Protein AF-A0A108TDA2-F1 (afdb_monomer)

Nearest PDB structures (foldseek):
  1pvq-assembly1_B-2  TM=6.424E-01  e=2.158E-04  Punavirus P1
  1pvp-assembly1_A-2  TM=6.363E-01  e=1.939E-04  Punavirus P1
  1pvr-assembly1_B-2  TM=6.038E-01  e=2.401E-04  Punavirus P1
  1pvr-assembly1_A  TM=6.375E-01  e=4.096E-04  Punavirus P1
  5crx-assembly1_B-2  TM=6.049E-01  e=9.126E-04  Punavirus P1

Radius of gyration: 25.52 Å; Cα contacts (8 Å, |Δi|>4): 237; chains: 1; bounding box: 52×49×76 Å

pLDDT: mean 84.29, std 15.23, range [27.25, 98.06]

Foldseek 3Di:
DVLQVVCVVVVHDDDPVVSVLVVLQLQPWLLNLLVVVLVVQVVCDPPPHDPVVSVLSVVLSVLQQVLCCVPVVDNTDGLQRCALVVLVSSLVCCCPVVVDDLQRSLSSSVSSLVSNVVCVVSVSYPDRSCPPPDDDDDDDDDDDDDPVRLVCLVPDDDPDVVVVQVSLLVSLCVQFVADSVQQVPAAPVQWDADPVRWIWGWAQRPPPRDTDTGTDDPSNVVSLVVQVPPPCCVVVRGSGPDDPPDPPPDPPPDDD

Secondary structure (DSSP, 8-state):
-HHHHHHHHTTPPP-HHHHHHHHHTTT-BHHHHHHHHHHHHHHTBTTTB-HHHHHHHHHHHHHHHHHHHHHH--S--BGGG--HHHHHHHHHHHHHTS---HHHHHHHHHHHHHHHHHHHHTTS-SS-TTSS-----PPPPPP---HHHHHHHHH----SHHHHHHHHHHHHHHHH---HHHHTT--GGGEEE-TTS-EEEEEE-TTT-PEEEEE--HHHHHHHHHHTT-HHHHHHT-SS------TTSSSSS---

Sequence (256 aa):
MKIQRELEIEGVAVSAGSVLDHFLGKDAPVQRTLCEHNDKCARLSGTDMAPATVQRYETSLKHTQDFVWETYHKKDILLDEVSRQFVEDYEFWLKTSKKCCHNTATKYLKNFKKIIRIALSKGWMKNDPFLEIRFSLDKVEPDFLEDSEIRKLISKEIDIPRLGQVRDIFVFCCFTGLAFSDIHGLGKEHIVEDSNGVRWIRKGRQKTKIMCNIPLMEVPLKILEKYSTNEYCRKHGVLFPVLCNQKNERLSQGAG

Structure (mmCIF, N/CA/C/O backbone):
data_AF-A0A108TDA2-F1
#
_en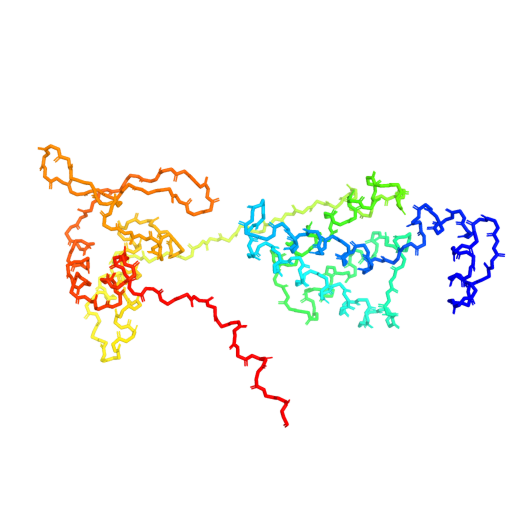try.id   AF-A0A108TDA2-F1
#
loop_
_atom_site.group_PDB
_atom_site.id
_atom_site.type_symbol
_atom_site.label_atom_id
_atom_site.label_alt_id
_atom_site.label_comp_id
_atom_site.label_asym_id
_atom_site.label_entity_id
_atom_site.label_seq_id
_atom_site.pdbx_PDB_ins_code
_atom_site.Cartn_x
_atom_site.Cartn_y
_atom_site.Cartn_z
_atom_site.occupancy
_atom_site.B_iso_or_equiv
_atom_site.auth_seq_id
_atom_site.auth_comp_id
_atom_site.auth_asym_id
_atom_site.auth_atom_id
_atom_site.pdbx_PDB_model_num
ATOM 1 N N . MET A 1 1 ? 0.532 9.184 -42.993 1.00 54.25 1 MET A N 1
ATOM 2 C CA . MET A 1 1 ? 1.035 10.578 -43.006 1.00 54.25 1 MET A CA 1
ATOM 3 C C . MET A 1 1 ? 1.184 11.228 -41.627 1.00 54.25 1 MET A C 1
ATOM 5 O O . MET A 1 1 ? 2.037 12.093 -41.518 1.00 54.25 1 MET A O 1
ATOM 9 N N . LYS A 1 2 ? 0.414 10.867 -40.582 1.00 62.94 2 LYS A N 1
ATOM 10 C CA . LYS A 1 2 ? 0.537 11.514 -39.254 1.00 62.94 2 LYS A CA 1
ATOM 11 C C . LYS A 1 2 ? 1.836 11.140 -38.509 1.00 62.94 2 LYS A C 1
ATOM 13 O O . LYS A 1 2 ? 2.570 12.028 -38.112 1.00 62.94 2 LYS A O 1
ATOM 18 N N . ILE A 1 3 ? 2.168 9.845 -38.486 1.00 61.09 3 ILE A N 1
ATOM 19 C CA . ILE A 1 3 ? 3.381 9.290 -37.849 1.00 61.09 3 ILE A CA 1
ATOM 20 C C . ILE A 1 3 ? 4.676 9.829 -38.476 1.00 61.09 3 ILE A C 1
ATOM 22 O O . ILE A 1 3 ? 5.610 10.184 -37.776 1.00 61.09 3 ILE A O 1
ATOM 26 N N . GLN A 1 4 ? 4.720 9.947 -39.805 1.00 58.25 4 GLN A N 1
ATOM 27 C CA . GLN A 1 4 ? 5.891 10.487 -40.501 1.00 58.25 4 GLN A CA 1
ATOM 28 C C . GLN A 1 4 ? 6.184 11.941 -40.099 1.00 58.25 4 GLN A C 1
ATOM 30 O O . GLN A 1 4 ? 7.333 12.282 -39.858 1.00 58.25 4 GLN A O 1
ATOM 35 N N . ARG A 1 5 ? 5.144 12.778 -39.965 1.00 62.09 5 ARG A N 1
ATOM 36 C CA . ARG A 1 5 ? 5.301 14.168 -39.510 1.00 62.09 5 ARG A CA 1
ATOM 37 C C . ARG A 1 5 ? 5.740 14.260 -38.049 1.00 62.09 5 ARG A C 1
ATOM 39 O O . ARG A 1 5 ? 6.487 15.164 -37.710 1.00 62.09 5 ARG A O 1
ATOM 46 N N . GLU A 1 6 ? 5.283 13.348 -37.193 1.00 63.25 6 GLU A N 1
ATOM 47 C CA . GLU A 1 6 ? 5.718 13.276 -35.789 1.00 63.25 6 GLU A CA 1
ATOM 48 C C . GLU A 1 6 ? 7.211 12.907 -35.693 1.00 63.25 6 GLU A C 1
ATOM 50 O O . GLU A 1 6 ? 7.957 13.585 -34.993 1.00 63.25 6 GLU A O 1
ATOM 55 N N . LEU A 1 7 ? 7.677 11.942 -36.496 1.00 61.06 7 LEU A N 1
ATOM 56 C CA . LEU A 1 7 ? 9.096 11.558 -36.576 1.00 61.06 7 LEU A CA 1
ATOM 57 C C . LEU A 1 7 ? 9.999 12.675 -37.134 1.00 61.06 7 LEU A C 1
ATOM 59 O O . LEU A 1 7 ? 11.124 12.852 -36.668 1.00 61.06 7 LEU A O 1
ATOM 63 N N . GLU A 1 8 ? 9.500 13.459 -38.096 1.00 61.69 8 GLU A N 1
ATOM 64 C CA . GLU A 1 8 ? 10.195 14.640 -38.633 1.00 61.69 8 GLU A CA 1
ATOM 65 C C . GLU A 1 8 ? 10.319 15.764 -37.585 1.00 61.69 8 GLU A C 1
ATOM 67 O O . GLU A 1 8 ? 11.338 16.453 -37.546 1.00 61.69 8 GLU A O 1
ATOM 72 N N . ILE A 1 9 ? 9.320 15.927 -36.706 1.00 64.88 9 ILE A N 1
ATOM 73 C CA . ILE A 1 9 ? 9.337 16.898 -35.594 1.00 64.88 9 ILE A CA 1
ATOM 74 C C . ILE A 1 9 ? 10.303 16.459 -34.482 1.00 64.88 9 ILE A C 1
ATOM 76 O O . ILE A 1 9 ? 10.954 17.302 -33.866 1.00 64.88 9 ILE A O 1
ATOM 80 N N . GLU A 1 10 ? 10.425 15.154 -34.238 1.00 60.81 10 GLU A N 1
ATOM 81 C CA . GLU A 1 10 ? 11.327 14.575 -33.232 1.00 60.81 10 GLU A CA 1
ATOM 82 C C . GLU A 1 10 ? 12.791 14.467 -33.710 1.00 60.81 10 GLU A C 1
ATOM 84 O O . GLU A 1 10 ? 13.668 14.095 -32.931 1.00 60.81 10 GLU A O 1
ATOM 89 N N . GLY A 1 11 ? 13.085 14.836 -34.965 1.00 53.31 11 GLY A N 1
ATOM 90 C CA . GLY A 1 11 ? 14.446 14.868 -35.516 1.00 53.31 11 GLY A CA 1
ATOM 91 C C . GLY A 1 11 ? 15.045 13.487 -35.802 1.00 53.31 11 GLY A C 1
ATOM 92 O O . GLY A 1 11 ? 16.265 13.357 -35.921 1.00 53.31 11 GLY A O 1
ATOM 93 N N . VAL A 1 12 ? 14.208 12.451 -35.911 1.00 60.34 12 VAL A N 1
ATOM 94 C CA . VAL A 1 12 ? 14.634 11.070 -36.168 1.00 60.34 12 VAL A CA 1
ATOM 95 C C . VAL A 1 12 ? 14.661 10.814 -37.677 1.00 60.34 12 VAL A C 1
ATOM 97 O O . VAL A 1 12 ? 13.739 11.185 -38.401 1.00 60.34 12 VAL A O 1
ATOM 100 N N . ALA A 1 13 ? 15.716 10.164 -38.181 1.00 60.62 13 ALA A N 1
ATOM 101 C CA . ALA A 1 13 ? 15.821 9.818 -39.599 1.00 60.62 13 ALA A CA 1
ATOM 102 C C . ALA A 1 13 ? 14.641 8.923 -40.040 1.00 60.62 13 ALA A C 1
ATOM 104 O O . ALA A 1 13 ? 14.435 7.817 -39.529 1.00 60.62 13 ALA A O 1
ATOM 105 N N . VAL A 1 14 ? 13.852 9.407 -41.004 1.00 65.44 14 VAL A N 1
ATOM 106 C CA . VAL A 1 14 ? 12.654 8.711 -41.487 1.00 65.44 14 VAL A CA 1
ATOM 107 C C . VAL A 1 14 ? 13.053 7.616 -42.475 1.00 65.44 14 VAL A C 1
ATOM 109 O O . VAL A 1 14 ? 13.557 7.882 -43.563 1.00 65.44 14 VAL A O 1
ATOM 112 N N . SER A 1 15 ? 12.779 6.369 -42.109 1.00 73.06 15 SER A N 1
ATOM 113 C CA . SER A 1 15 ? 12.892 5.189 -42.960 1.00 73.06 15 SER A CA 1
ATOM 114 C C . SER A 1 15 ? 11.589 4.392 -42.888 1.00 73.06 15 SER A C 1
ATOM 116 O O . SER A 1 15 ? 10.816 4.525 -41.940 1.00 73.06 15 SER A O 1
ATOM 118 N N . ALA A 1 16 ? 11.331 3.527 -43.871 1.00 68.19 16 ALA A N 1
ATOM 119 C CA . ALA A 1 16 ? 10.161 2.644 -43.825 1.00 68.19 16 ALA A CA 1
ATOM 120 C C . ALA A 1 16 ? 10.157 1.750 -42.565 1.00 68.19 16 ALA A C 1
ATOM 122 O O . ALA A 1 16 ? 9.088 1.438 -42.043 1.00 68.19 16 ALA A O 1
ATOM 123 N N . GLY A 1 17 ? 11.349 1.401 -42.060 1.00 62.56 17 GLY A N 1
ATOM 124 C CA . GLY A 1 17 ? 11.538 0.704 -40.789 1.00 62.56 17 GLY A CA 1
ATOM 125 C C . GLY A 1 17 ? 11.107 1.545 -39.590 1.00 62.56 17 GLY A C 1
ATOM 126 O O . GLY A 1 17 ? 10.244 1.101 -38.847 1.00 62.56 17 GLY A O 1
ATOM 127 N N . SER A 1 18 ? 11.594 2.784 -39.453 1.00 59.28 18 SER A N 1
ATOM 128 C CA . SER A 1 18 ? 11.241 3.650 -38.311 1.00 59.28 18 SER A CA 1
ATOM 129 C C . SER A 1 18 ? 9.765 4.059 -38.294 1.00 59.28 18 SER A C 1
ATOM 131 O O . SER A 1 18 ? 9.158 4.164 -37.235 1.00 59.28 18 SER A O 1
ATOM 133 N N . VAL A 1 19 ? 9.121 4.197 -39.457 1.00 65.56 19 VAL A N 1
ATOM 134 C CA . VAL A 1 19 ? 7.663 4.410 -39.517 1.00 65.56 19 VAL A CA 1
ATOM 135 C C . VAL A 1 19 ? 6.895 3.168 -39.049 1.00 65.56 19 VAL A C 1
ATOM 137 O O . VAL A 1 19 ? 5.883 3.297 -38.358 1.00 65.56 19 VAL A O 1
ATOM 140 N N . LEU A 1 20 ? 7.359 1.969 -39.416 1.00 63.59 20 LEU A N 1
ATOM 141 C CA . LEU A 1 20 ? 6.746 0.707 -39.003 1.00 63.59 20 LEU A CA 1
ATOM 142 C C . LEU A 1 20 ? 6.993 0.415 -37.518 1.00 63.59 20 LEU A C 1
ATOM 144 O O . LEU A 1 20 ? 6.080 -0.028 -36.829 1.00 63.59 20 LEU A O 1
ATOM 148 N N . ASP A 1 21 ? 8.191 0.683 -37.015 1.00 62.88 21 ASP A N 1
ATOM 149 C CA . ASP A 1 21 ? 8.574 0.474 -35.620 1.00 62.88 21 ASP A CA 1
ATOM 150 C C . ASP A 1 21 ? 7.851 1.458 -34.691 1.00 62.88 21 ASP A C 1
ATOM 152 O O . ASP A 1 21 ? 7.303 1.029 -33.672 1.00 62.88 21 ASP A O 1
ATOM 156 N N . HIS A 1 22 ? 7.669 2.715 -35.107 1.00 64.69 22 HIS A N 1
ATOM 157 C CA . HIS A 1 22 ? 6.791 3.668 -34.426 1.00 64.69 22 HIS A CA 1
ATOM 158 C C . HIS A 1 22 ? 5.312 3.243 -34.475 1.00 64.69 22 HIS A C 1
ATOM 160 O O . HIS A 1 22 ? 4.609 3.312 -33.466 1.00 64.69 22 HIS A O 1
ATOM 166 N N . PHE A 1 23 ? 4.824 2.748 -35.620 1.00 63.75 23 PHE A N 1
ATOM 167 C CA . PHE A 1 23 ? 3.454 2.228 -35.745 1.00 63.75 23 PHE A CA 1
ATOM 168 C C . PHE A 1 23 ? 3.206 1.000 -34.853 1.00 63.75 23 PHE A C 1
ATOM 170 O O . PHE A 1 23 ? 2.123 0.848 -34.289 1.00 63.75 23 PHE A O 1
ATOM 177 N N . LEU A 1 24 ? 4.212 0.137 -34.705 1.00 60.25 24 LEU A N 1
ATOM 178 C CA . LEU A 1 24 ? 4.172 -1.052 -33.854 1.00 60.25 24 LEU A CA 1
ATOM 179 C C . LEU A 1 24 ? 4.507 -0.753 -32.383 1.00 60.25 24 LEU A C 1
ATOM 181 O O . LEU A 1 24 ? 4.389 -1.653 -31.557 1.00 60.25 24 LEU A O 1
ATOM 185 N N . GLY A 1 25 ? 4.898 0.480 -32.043 1.00 61.16 25 GLY A N 1
ATOM 186 C CA . GLY A 1 25 ? 5.256 0.892 -30.684 1.00 61.16 25 GLY A CA 1
ATOM 187 C C . GLY A 1 25 ? 6.618 0.389 -30.193 1.00 61.16 25 GLY A C 1
ATOM 188 O O . GLY A 1 25 ? 6.863 0.428 -28.992 1.00 61.16 25 GLY A O 1
ATOM 189 N N . LYS A 1 26 ? 7.500 -0.078 -31.085 1.00 57.56 26 LYS A N 1
ATOM 190 C CA . LYS A 1 26 ? 8.862 -0.526 -30.732 1.00 57.56 26 LYS A CA 1
ATOM 191 C C . LYS A 1 26 ? 9.773 0.637 -30.333 1.00 57.56 26 LYS A C 1
ATOM 193 O O . LYS A 1 26 ? 10.597 0.498 -29.439 1.00 57.56 26 LYS A O 1
ATOM 198 N N . ASP A 1 27 ? 9.513 1.815 -30.895 1.00 65.88 27 ASP A N 1
ATOM 199 C CA . ASP A 1 27 ? 10.165 3.069 -30.499 1.00 65.88 27 ASP A CA 1
ATOM 200 C C . ASP A 1 27 ? 9.447 3.751 -29.320 1.00 65.88 27 ASP A C 1
ATOM 202 O O . ASP A 1 27 ? 9.718 4.911 -29.008 1.00 65.88 27 ASP A O 1
ATOM 206 N N . ALA A 1 28 ? 8.479 3.083 -28.673 1.00 67.94 28 ALA A N 1
ATOM 207 C CA . ALA A 1 28 ? 7.754 3.689 -27.567 1.00 67.94 28 ALA A CA 1
ATOM 208 C C . ALA A 1 28 ? 8.680 3.828 -26.348 1.00 67.94 28 ALA A C 1
ATOM 210 O O . ALA A 1 28 ? 9.252 2.837 -25.878 1.00 67.94 28 ALA A O 1
ATOM 211 N N . PRO A 1 29 ? 8.791 5.037 -25.779 1.00 74.50 29 PRO A N 1
ATOM 212 C CA . PRO A 1 29 ? 9.552 5.229 -24.561 1.00 74.50 29 PRO A CA 1
ATOM 213 C C . PRO A 1 29 ? 8.918 4.505 -23.361 1.00 74.50 29 PRO A C 1
ATOM 215 O O . PRO A 1 29 ? 7.691 4.339 -23.265 1.00 74.50 29 PRO A O 1
ATOM 218 N N . VAL A 1 30 ? 9.755 4.079 -22.416 1.00 78.19 30 VAL A N 1
ATOM 219 C CA . VAL A 1 30 ? 9.344 3.390 -21.189 1.00 78.19 30 VAL A CA 1
ATOM 220 C C . VAL A 1 30 ? 8.361 4.253 -20.408 1.00 78.19 30 VAL A C 1
ATOM 222 O O . VAL A 1 30 ? 7.293 3.761 -20.029 1.00 78.19 30 VAL A O 1
ATOM 225 N N . GLN A 1 31 ? 8.650 5.542 -20.207 1.00 77.94 31 GLN A N 1
ATOM 226 C CA . GLN A 1 31 ? 7.749 6.394 -19.431 1.00 77.94 31 GLN A CA 1
ATOM 227 C C . GLN A 1 31 ? 6.419 6.600 -20.138 1.00 77.94 31 GLN A C 1
ATOM 229 O O . GLN A 1 31 ? 5.401 6.584 -19.458 1.00 77.94 31 GLN A O 1
ATOM 234 N N . ARG A 1 32 ? 6.377 6.693 -21.474 1.00 77.69 32 ARG A N 1
ATOM 235 C CA . ARG A 1 32 ? 5.102 6.733 -22.215 1.00 77.69 32 ARG A CA 1
ATOM 236 C C . ARG A 1 32 ? 4.243 5.507 -21.902 1.00 77.69 32 ARG A C 1
ATOM 238 O O . ARG A 1 32 ? 3.059 5.646 -21.601 1.00 77.69 32 ARG A O 1
ATOM 245 N N . THR A 1 33 ? 4.843 4.319 -21.899 1.00 79.12 33 THR A N 1
ATOM 246 C CA . THR A 1 33 ? 4.140 3.071 -21.567 1.00 79.12 33 THR A CA 1
ATOM 247 C C . THR A 1 33 ? 3.640 3.056 -20.119 1.00 79.12 33 THR A C 1
ATOM 249 O O . THR A 1 33 ? 2.515 2.617 -19.857 1.00 79.12 33 THR A O 1
ATOM 252 N N . LEU A 1 34 ? 4.444 3.558 -19.174 1.00 78.81 34 LEU A N 1
ATOM 253 C CA . LEU A 1 34 ? 4.021 3.721 -17.782 1.00 78.81 34 LEU A CA 1
ATOM 254 C C . LEU A 1 34 ? 2.898 4.758 -17.637 1.00 78.81 34 LEU A C 1
ATOM 256 O O . LEU A 1 34 ? 1.932 4.485 -16.930 1.00 78.81 34 LEU A O 1
ATOM 260 N N . CYS A 1 35 ? 2.983 5.907 -18.308 1.00 79.69 35 CYS A N 1
ATOM 261 C CA . CYS A 1 35 ? 1.950 6.944 -18.301 1.00 79.69 35 CYS A CA 1
ATOM 262 C C . CYS A 1 35 ? 0.624 6.396 -18.834 1.00 79.69 35 CYS A C 1
ATOM 264 O O . CYS A 1 35 ? -0.388 6.476 -18.146 1.00 79.69 35 CYS A O 1
ATOM 266 N N . GLU A 1 36 ? 0.633 5.727 -19.991 1.00 83.94 36 GLU A N 1
ATOM 267 C CA . GLU A 1 36 ? -0.572 5.108 -20.553 1.00 83.94 36 GLU A CA 1
ATOM 268 C C . GLU A 1 36 ? -1.192 4.060 -19.614 1.00 83.94 36 GLU A C 1
ATOM 270 O O . GLU A 1 36 ? -2.418 3.924 -19.539 1.00 83.94 36 GLU A O 1
ATOM 275 N N . HIS A 1 37 ? -0.362 3.287 -18.904 1.00 85.56 37 HIS A N 1
ATOM 276 C CA . HIS A 1 37 ? -0.846 2.353 -17.891 1.00 85.56 37 HIS A CA 1
ATOM 277 C C . HIS A 1 37 ? -1.478 3.090 -16.706 1.00 85.56 37 HIS A C 1
ATOM 279 O O . HIS A 1 37 ? -2.594 2.755 -16.300 1.00 85.56 37 HIS A O 1
ATOM 285 N N . ASN A 1 38 ? -0.786 4.099 -16.179 1.00 84.31 38 ASN A N 1
ATOM 286 C CA . ASN A 1 38 ? -1.218 4.880 -15.028 1.00 84.31 38 ASN A CA 1
ATOM 287 C C . ASN A 1 38 ? -2.516 5.642 -15.312 1.00 84.31 38 ASN A C 1
ATOM 289 O O . ASN A 1 38 ? -3.404 5.629 -14.465 1.00 84.31 38 ASN A O 1
ATOM 293 N N . ASP A 1 39 ? -2.687 6.198 -16.512 1.00 87.06 39 ASP A N 1
ATOM 294 C CA . ASP A 1 39 ? -3.916 6.879 -16.932 1.00 87.06 39 ASP A CA 1
ATOM 295 C C . ASP A 1 39 ? -5.115 5.929 -16.939 1.00 87.06 39 ASP A C 1
ATOM 297 O O . ASP A 1 39 ? -6.201 6.266 -16.459 1.00 87.06 39 ASP A O 1
ATOM 301 N N . LYS A 1 40 ? -4.933 4.704 -17.447 1.00 86.69 40 LYS A N 1
ATOM 302 C CA . LYS A 1 40 ? -5.979 3.671 -17.394 1.00 86.69 40 LYS A CA 1
ATOM 303 C C . LYS A 1 40 ? -6.298 3.291 -15.954 1.00 86.69 40 LYS A C 1
ATOM 305 O O . LYS A 1 40 ? -7.466 3.207 -15.588 1.00 86.69 40 LYS A O 1
ATOM 310 N N . CYS A 1 41 ? -5.272 3.097 -15.134 1.00 85.44 41 CYS A N 1
ATOM 311 C CA . CYS A 1 41 ? -5.417 2.825 -13.711 1.00 85.44 41 CYS A CA 1
ATOM 312 C C . CYS A 1 41 ? -6.174 3.938 -12.973 1.00 85.44 41 CYS A C 1
ATOM 314 O O . CYS A 1 41 ? -7.053 3.633 -12.171 1.00 85.44 41 CYS A O 1
ATOM 316 N N . ALA A 1 42 ? -5.881 5.204 -13.270 1.00 86.81 42 ALA A N 1
ATOM 317 C CA . ALA A 1 42 ? -6.558 6.359 -12.694 1.00 86.81 42 ALA A CA 1
ATOM 318 C C . ALA A 1 42 ? -8.036 6.420 -13.106 1.00 86.81 42 ALA A C 1
ATOM 320 O O . ALA A 1 42 ? -8.893 6.667 -12.261 1.00 86.81 42 ALA A O 1
ATOM 321 N N . ARG A 1 43 ? -8.365 6.106 -14.367 1.00 88.19 43 ARG A N 1
ATOM 322 C CA . ARG A 1 43 ? -9.764 6.014 -14.837 1.00 88.19 43 ARG A CA 1
ATOM 323 C C . ARG A 1 43 ? -10.554 4.883 -14.173 1.00 88.19 43 ARG A C 1
ATOM 325 O O . ARG A 1 43 ? -11.765 4.993 -14.037 1.00 88.19 43 ARG A O 1
ATOM 332 N N . LEU A 1 44 ? -9.874 3.816 -13.757 1.00 85.25 44 LEU A N 1
ATOM 333 C CA . LEU A 1 44 ? -10.457 2.696 -13.009 1.00 85.25 44 LEU A CA 1
ATOM 334 C C . LEU A 1 44 ? -10.431 2.916 -11.483 1.00 85.25 44 LEU A C 1
ATOM 336 O O . LEU A 1 44 ? -10.800 2.023 -10.716 1.00 85.25 44 LEU A O 1
ATOM 340 N N . SER A 1 45 ? -9.975 4.085 -11.020 1.00 89.31 45 SER A N 1
ATOM 341 C CA . SER A 1 45 ? -9.907 4.412 -9.598 1.00 89.31 45 SER A CA 1
ATOM 342 C C . SER A 1 45 ? -11.303 4.473 -8.981 1.00 89.31 45 SER A C 1
ATOM 344 O O . SER A 1 45 ? -12.196 5.147 -9.487 1.00 89.31 45 SER A O 1
ATOM 346 N N . GLY A 1 46 ? -11.492 3.771 -7.865 1.00 78.69 46 GLY A N 1
ATOM 347 C CA . GLY A 1 46 ? -12.764 3.723 -7.140 1.00 78.69 46 GLY A CA 1
ATOM 348 C C . GLY A 1 46 ? -13.784 2.727 -7.699 1.00 78.69 46 GLY A C 1
ATOM 349 O O . GLY A 1 46 ? -14.783 2.474 -7.031 1.00 78.69 46 GLY A O 1
ATOM 350 N N . THR A 1 47 ? -13.520 2.124 -8.862 1.00 84.44 47 THR A N 1
ATOM 351 C CA . THR A 1 47 ? -14.315 1.030 -9.437 1.00 84.44 47 THR A CA 1
ATOM 352 C C . THR A 1 47 ? -13.535 -0.281 -9.329 1.00 84.44 47 THR A C 1
ATOM 354 O O . THR A 1 47 ? -13.454 -0.865 -8.246 1.00 84.44 47 THR A O 1
ATOM 357 N N . ASP A 1 48 ? -12.886 -0.705 -10.410 1.00 84.12 48 ASP A N 1
ATOM 358 C CA . ASP A 1 48 ? -12.123 -1.953 -10.480 1.00 84.12 48 ASP A CA 1
ATOM 359 C C . ASP A 1 48 ? -10.762 -1.852 -9.784 1.00 84.12 48 ASP A C 1
ATOM 361 O O . ASP A 1 48 ? -10.100 -2.864 -9.533 1.00 84.12 48 ASP A O 1
ATOM 365 N N . MET A 1 49 ? -10.323 -0.634 -9.451 1.00 85.12 49 MET A N 1
ATOM 366 C CA . MET A 1 49 ? -9.040 -0.410 -8.811 1.00 85.12 49 MET A CA 1
ATOM 367 C C . MET A 1 49 ? -9.136 0.499 -7.588 1.00 85.12 49 MET A C 1
ATOM 369 O O . MET A 1 49 ? -9.651 1.612 -7.622 1.00 85.12 49 MET A O 1
ATOM 373 N N . ALA A 1 50 ? -8.572 0.034 -6.471 1.00 86.25 50 ALA A N 1
ATOM 374 C CA . ALA A 1 50 ? -8.502 0.843 -5.260 1.00 86.25 50 ALA A CA 1
ATOM 375 C C . ALA A 1 50 ? -7.568 2.059 -5.464 1.00 86.25 50 ALA A C 1
ATOM 377 O O . ALA A 1 50 ? -6.466 1.867 -5.991 1.00 86.25 50 ALA A O 1
ATOM 378 N N . PRO A 1 51 ? -7.910 3.260 -4.955 1.00 86.62 51 PRO A N 1
ATOM 379 C CA . PRO A 1 51 ? -7.078 4.465 -5.091 1.00 86.62 51 PRO A CA 1
ATOM 380 C C . PRO A 1 51 ? -5.638 4.286 -4.591 1.00 86.62 51 PRO A C 1
ATOM 382 O O . PRO A 1 51 ? -4.683 4.722 -5.226 1.00 86.62 51 PRO A O 1
ATOM 385 N N . ALA A 1 52 ? -5.451 3.538 -3.498 1.00 86.12 52 ALA A N 1
ATOM 386 C CA . ALA A 1 52 ? -4.121 3.210 -2.977 1.00 86.12 52 ALA A CA 1
ATOM 387 C C . ALA A 1 52 ? -3.268 2.388 -3.962 1.00 86.12 52 ALA A C 1
ATOM 389 O O . ALA A 1 52 ? -2.042 2.412 -3.896 1.00 86.12 52 ALA A O 1
ATOM 390 N N . THR A 1 53 ? -3.897 1.634 -4.865 1.00 86.81 53 THR A N 1
ATOM 391 C CA . THR A 1 53 ? -3.193 0.915 -5.933 1.00 86.81 53 THR A CA 1
ATOM 392 C C . THR A 1 53 ? -2.783 1.873 -7.052 1.00 86.81 53 THR A C 1
ATOM 394 O O . THR A 1 53 ? -1.685 1.720 -7.575 1.00 86.81 53 THR A O 1
ATOM 397 N N . VAL A 1 54 ? -3.604 2.880 -7.383 1.00 88.88 54 VAL A N 1
ATOM 398 C CA . VAL A 1 54 ? -3.271 3.918 -8.383 1.00 88.88 54 VAL A CA 1
ATOM 399 C C . VAL A 1 54 ? -2.018 4.667 -7.940 1.00 88.88 54 VAL A C 1
ATOM 401 O O . VAL A 1 54 ? -1.022 4.688 -8.658 1.00 88.88 54 VAL A O 1
ATOM 404 N N . GLN A 1 55 ? -2.013 5.131 -6.688 1.00 89.88 55 GLN A N 1
ATOM 405 C CA . GLN A 1 55 ? -0.886 5.851 -6.093 1.00 89.88 55 GLN A CA 1
ATOM 406 C C . GLN A 1 55 ? 0.426 5.047 -6.132 1.00 89.88 55 GLN A C 1
ATOM 408 O O . GLN A 1 55 ? 1.515 5.603 -6.292 1.00 89.88 55 GLN A O 1
ATOM 413 N N . ARG A 1 56 ? 0.351 3.714 -6.004 1.00 89.56 56 ARG A N 1
ATOM 414 C CA . ARG A 1 56 ? 1.534 2.844 -6.120 1.00 89.56 56 ARG A CA 1
ATOM 415 C C . ARG A 1 56 ? 2.125 2.864 -7.525 1.00 89.56 56 ARG A C 1
ATOM 417 O O . ARG A 1 56 ? 3.347 2.840 -7.646 1.00 89.56 56 ARG A O 1
ATOM 424 N N . TYR A 1 57 ? 1.292 2.895 -8.561 1.00 89.81 57 TYR A N 1
ATOM 425 C CA . TYR A 1 57 ? 1.762 2.976 -9.942 1.00 89.81 57 TYR A CA 1
ATOM 426 C C . TYR A 1 57 ? 2.254 4.379 -10.308 1.00 89.81 57 TYR A C 1
ATOM 428 O O . TYR A 1 57 ? 3.274 4.494 -10.984 1.00 89.81 57 TYR A O 1
ATOM 436 N N . GLU A 1 58 ? 1.633 5.435 -9.781 1.00 90.69 58 GLU A N 1
ATOM 437 C CA . GLU A 1 58 ? 2.155 6.809 -9.882 1.00 90.69 58 GLU A CA 1
ATOM 438 C C . GLU A 1 58 ? 3.551 6.920 -9.261 1.00 90.69 58 GLU A C 1
ATOM 440 O O . GLU A 1 58 ? 4.484 7.423 -9.884 1.00 90.69 58 GLU A O 1
ATOM 445 N N . THR A 1 59 ? 3.726 6.360 -8.061 1.00 92.50 59 THR A N 1
ATOM 446 C CA . THR A 1 59 ? 5.034 6.307 -7.390 1.00 92.50 59 THR A CA 1
ATOM 447 C C . THR A 1 59 ? 6.044 5.498 -8.207 1.00 92.50 59 THR A C 1
ATOM 449 O O . THR A 1 59 ? 7.202 5.889 -8.315 1.00 92.50 59 THR A O 1
ATOM 452 N N . SER A 1 60 ? 5.614 4.381 -8.806 1.00 90.38 60 SER A N 1
ATOM 453 C CA . SER A 1 60 ? 6.472 3.560 -9.668 1.00 90.38 60 SER A CA 1
ATOM 454 C C . SER A 1 60 ? 6.939 4.322 -10.910 1.00 90.38 60 SER A C 1
ATOM 456 O O . SER A 1 60 ? 8.110 4.212 -11.269 1.00 90.38 60 SER A O 1
ATOM 458 N N . LEU A 1 61 ? 6.054 5.099 -11.545 1.00 90.50 61 LEU A N 1
ATOM 459 C CA . LEU A 1 61 ? 6.404 5.966 -12.671 1.00 90.50 61 LEU A CA 1
ATOM 460 C C . LEU A 1 61 ? 7.438 7.002 -12.248 1.00 90.50 61 LEU A C 1
ATOM 462 O O . LEU A 1 61 ? 8.502 7.059 -12.854 1.00 90.50 61 LEU A O 1
ATOM 466 N N . LYS A 1 62 ? 7.177 7.728 -11.158 1.00 93.31 62 LYS A N 1
ATOM 467 C CA . LYS A 1 62 ? 8.113 8.726 -10.637 1.00 93.31 62 LYS A CA 1
ATOM 468 C C . LYS A 1 62 ? 9.493 8.131 -10.355 1.00 93.31 62 LYS A C 1
ATOM 470 O O . LYS A 1 62 ? 10.496 8.671 -10.798 1.00 93.31 62 LYS A O 1
ATOM 475 N N . HIS A 1 63 ? 9.561 6.986 -9.676 1.00 94.69 63 HIS A N 1
ATOM 476 C CA . HIS A 1 63 ? 10.849 6.342 -9.399 1.00 94.69 63 HIS A CA 1
ATOM 477 C C . HIS A 1 63 ? 11.558 5.868 -10.664 1.00 94.69 63 HIS A C 1
ATOM 479 O O . HIS A 1 63 ? 12.780 5.863 -10.690 1.00 94.69 63 HIS A O 1
ATOM 485 N N . THR A 1 64 ? 10.818 5.450 -11.692 1.00 92.69 64 THR A N 1
ATOM 486 C CA . THR A 1 64 ? 11.414 5.078 -12.984 1.00 92.69 64 THR A CA 1
ATOM 487 C C . THR A 1 64 ? 11.986 6.317 -13.679 1.00 92.69 64 THR A C 1
ATOM 489 O O . THR A 1 64 ? 13.101 6.267 -14.180 1.00 92.69 64 THR A O 1
ATOM 492 N N . GLN A 1 65 ? 11.266 7.443 -13.656 1.00 92.44 65 GLN A N 1
ATOM 493 C CA . GLN A 1 65 ? 11.727 8.724 -14.206 1.00 92.44 65 GLN A CA 1
ATOM 494 C C . GLN A 1 65 ? 12.996 9.220 -13.510 1.00 92.44 65 GLN A C 1
ATOM 496 O O . GLN A 1 65 ? 13.991 9.501 -14.174 1.00 92.44 65 GLN A O 1
ATOM 501 N N . ASP A 1 66 ? 12.968 9.260 -12.176 1.00 95.94 66 ASP A N 1
ATOM 502 C CA . ASP A 1 66 ? 14.105 9.670 -11.353 1.00 95.94 66 ASP A CA 1
ATOM 503 C C . ASP A 1 66 ? 15.326 8.772 -11.632 1.00 95.94 66 ASP A C 1
ATOM 505 O O . ASP A 1 66 ? 16.422 9.275 -11.856 1.00 95.94 66 ASP A O 1
ATOM 509 N N . PHE A 1 67 ? 15.137 7.447 -11.698 1.00 96.25 67 PHE A N 1
ATOM 510 C CA . PHE A 1 67 ? 16.208 6.498 -12.013 1.00 96.25 67 PHE A CA 1
ATOM 511 C C . PHE A 1 67 ? 16.839 6.755 -13.384 1.00 96.25 67 PHE A C 1
ATOM 513 O O . PHE A 1 67 ? 18.066 6.819 -13.495 1.00 96.25 67 PHE A O 1
ATOM 520 N N . VAL A 1 68 ? 16.007 6.910 -14.418 1.00 94.00 68 VAL A N 1
ATOM 521 C CA . VAL A 1 68 ? 16.470 7.124 -15.795 1.00 94.00 68 VAL A CA 1
ATOM 522 C C . VAL A 1 68 ? 17.263 8.428 -15.903 1.00 94.00 68 VAL A C 1
ATOM 524 O O . VAL A 1 68 ? 18.324 8.457 -16.532 1.00 94.00 68 VAL A O 1
ATOM 527 N N . TRP A 1 69 ? 16.795 9.481 -15.236 1.00 94.38 69 TRP A N 1
ATOM 528 C CA . TRP A 1 69 ? 17.478 10.769 -15.194 1.00 94.38 69 TRP A CA 1
ATOM 529 C C . TRP A 1 69 ? 18.796 10.720 -14.408 1.00 94.38 69 TRP A C 1
ATOM 531 O O . TRP A 1 69 ? 19.824 11.202 -14.886 1.00 94.38 69 TRP A O 1
ATOM 541 N N . GLU A 1 70 ? 18.790 10.137 -13.210 1.00 95.38 70 GLU A N 1
ATOM 542 C CA . GLU A 1 70 ? 19.958 10.115 -12.323 1.00 95.38 70 GLU A CA 1
ATOM 543 C C . GLU A 1 70 ? 21.061 9.168 -12.814 1.00 95.38 70 GLU A C 1
ATOM 545 O O . GLU A 1 70 ? 22.236 9.462 -12.609 1.00 95.38 70 GLU A O 1
ATOM 550 N N . THR A 1 71 ? 20.700 8.059 -13.469 1.00 93.31 71 THR A N 1
ATOM 551 C CA . THR A 1 71 ? 21.655 7.004 -13.862 1.00 93.31 71 THR A CA 1
ATOM 552 C C . THR A 1 71 ? 22.117 7.138 -15.307 1.00 93.31 71 THR A C 1
ATOM 554 O O . THR A 1 71 ? 23.297 6.962 -15.595 1.00 93.31 71 THR A O 1
ATOM 557 N N . TYR A 1 72 ? 21.201 7.454 -16.226 1.00 90.75 72 TYR A N 1
ATOM 558 C CA . TYR A 1 72 ? 21.501 7.501 -17.660 1.00 90.75 72 TYR A CA 1
ATOM 559 C C . TYR A 1 72 ? 21.489 8.922 -18.231 1.00 90.75 72 TYR A C 1
ATOM 561 O O . TYR A 1 72 ? 21.809 9.096 -19.405 1.00 90.75 72 TYR A O 1
ATOM 569 N N . HIS A 1 73 ? 21.110 9.934 -17.437 1.00 91.44 73 HIS A N 1
ATOM 570 C CA . HIS A 1 73 ? 21.000 11.338 -17.866 1.00 91.44 73 HIS A CA 1
ATOM 571 C C . HIS A 1 73 ? 20.122 11.536 -19.105 1.00 91.44 73 HIS A C 1
ATOM 573 O O . HIS A 1 73 ? 20.301 12.469 -19.890 1.00 91.44 73 HIS A O 1
ATOM 579 N N . LYS A 1 74 ? 19.141 10.647 -19.273 1.00 87.31 74 LYS A N 1
ATOM 580 C CA . LYS A 1 74 ? 18.151 10.708 -20.342 1.00 87.31 74 LYS A CA 1
ATOM 581 C C . LYS A 1 74 ? 16.813 11.162 -19.775 1.00 87.31 74 LYS A C 1
ATOM 583 O O . LYS A 1 74 ? 16.497 10.932 -18.610 1.00 87.31 74 LYS A O 1
ATOM 588 N N . LYS A 1 75 ? 16.002 11.796 -20.624 1.00 82.38 75 LYS A N 1
ATOM 589 C CA . LYS A 1 75 ? 14.607 12.097 -20.283 1.00 82.38 75 LYS A CA 1
ATOM 590 C C . LYS A 1 75 ? 13.736 10.854 -20.289 1.00 82.38 75 LYS A C 1
ATOM 592 O O . LYS A 1 75 ? 12.780 10.835 -19.538 1.00 82.38 75 LYS A O 1
ATOM 597 N N . ASP A 1 76 ? 14.058 9.861 -21.115 1.00 83.31 76 ASP A N 1
ATOM 598 C CA . ASP A 1 76 ? 13.392 8.562 -21.186 1.00 83.31 76 ASP A CA 1
ATOM 599 C C . ASP A 1 76 ? 14.329 7.535 -21.845 1.00 83.31 76 ASP A C 1
ATOM 601 O O . ASP A 1 76 ? 15.380 7.899 -22.377 1.00 83.31 76 ASP A O 1
ATOM 605 N N . ILE A 1 77 ? 13.957 6.261 -21.799 1.00 83.62 77 ILE A N 1
ATOM 606 C CA . ILE A 1 77 ? 14.668 5.136 -22.408 1.00 83.62 77 ILE A CA 1
ATOM 607 C C . ILE A 1 77 ? 13.685 4.353 -23.277 1.00 83.62 77 ILE A C 1
ATOM 609 O O . ILE A 1 77 ? 12.506 4.244 -22.936 1.00 83.62 77 ILE A O 1
ATOM 613 N N . LEU A 1 78 ? 14.144 3.840 -24.418 1.00 84.81 78 LEU A N 1
ATOM 614 C CA . LEU A 1 78 ? 13.297 3.035 -25.300 1.00 84.81 78 LEU A CA 1
ATOM 615 C C . LEU A 1 78 ? 13.022 1.670 -24.670 1.00 84.81 78 LEU A C 1
ATOM 617 O O . LEU A 1 78 ? 13.870 1.122 -23.968 1.00 84.81 78 LEU A O 1
ATOM 621 N N . LEU A 1 79 ? 11.852 1.086 -24.942 1.00 85.00 79 LEU A N 1
ATOM 622 C CA . LEU A 1 79 ? 11.536 -0.255 -24.444 1.00 85.00 79 LEU A CA 1
ATOM 623 C C . LEU A 1 79 ? 12.615 -1.274 -24.841 1.00 85.00 79 LEU A C 1
ATOM 625 O O . LEU A 1 79 ? 13.073 -2.015 -23.981 1.00 85.00 79 LEU A O 1
ATOM 629 N N . ASP A 1 80 ? 13.098 -1.253 -26.082 1.00 82.69 80 ASP A N 1
ATOM 630 C CA . ASP A 1 80 ? 14.141 -2.179 -26.548 1.00 82.69 80 ASP A CA 1
ATOM 631 C C . ASP A 1 80 ? 15.515 -1.988 -25.865 1.00 82.69 80 ASP A C 1
ATOM 633 O O . ASP A 1 80 ? 16.338 -2.903 -25.872 1.00 82.69 80 ASP A O 1
ATOM 637 N N . GLU A 1 81 ? 15.760 -0.843 -25.219 1.00 86.12 81 GLU A N 1
ATOM 638 C CA . GLU A 1 81 ? 16.968 -0.597 -24.415 1.00 86.12 81 GLU A CA 1
ATOM 639 C C . GLU A 1 81 ? 16.853 -1.167 -22.982 1.00 86.12 81 GLU A C 1
ATOM 641 O O . GLU A 1 81 ? 17.855 -1.251 -22.262 1.00 86.12 81 GLU A O 1
ATOM 646 N N . VAL A 1 82 ? 15.658 -1.590 -22.544 1.00 91.69 82 VAL A N 1
ATOM 647 C CA . VAL A 1 82 ? 15.442 -2.181 -21.213 1.00 91.69 82 VAL A CA 1
ATOM 648 C C . VAL A 1 82 ? 15.978 -3.612 -21.187 1.00 91.69 82 VAL A C 1
ATOM 650 O O . VAL A 1 82 ? 15.275 -4.588 -21.449 1.00 91.69 82 VAL A O 1
ATOM 653 N N . SER A 1 83 ? 17.252 -3.729 -20.834 1.00 93.19 83 SER A N 1
ATOM 654 C CA . SER A 1 83 ? 17.961 -4.998 -20.684 1.00 93.19 83 SER A CA 1
ATOM 655 C C . SER A 1 83 ? 17.874 -5.560 -19.260 1.00 93.19 83 SER A C 1
ATOM 657 O O . SER A 1 83 ? 17.365 -4.926 -18.334 1.00 93.19 83 SER A O 1
ATOM 659 N N . ARG A 1 84 ? 18.430 -6.759 -19.052 1.00 94.25 84 ARG A N 1
ATOM 660 C CA . ARG A 1 84 ? 18.646 -7.297 -17.701 1.00 94.25 84 ARG A CA 1
ATOM 661 C C . ARG A 1 84 ? 19.513 -6.365 -16.847 1.00 94.25 84 ARG A C 1
ATOM 663 O O . ARG A 1 84 ? 19.171 -6.133 -15.693 1.00 94.25 84 ARG A O 1
ATOM 670 N N . GLN A 1 85 ? 20.568 -5.789 -17.430 1.00 94.19 85 GLN A N 1
ATOM 671 C CA . GLN A 1 85 ? 21.444 -4.844 -16.734 1.00 94.19 85 GLN A CA 1
ATOM 672 C C . GLN A 1 85 ? 20.664 -3.618 -16.253 1.00 94.19 85 GLN A C 1
ATOM 674 O O . GLN A 1 85 ? 20.821 -3.213 -15.112 1.00 94.19 85 GLN A O 1
ATOM 679 N N . PHE A 1 86 ? 19.743 -3.092 -17.069 1.00 95.25 86 PHE A N 1
ATOM 680 C CA . PHE A 1 86 ? 18.876 -1.983 -16.657 1.00 95.25 86 PHE A CA 1
ATOM 681 C C . PHE A 1 86 ? 18.072 -2.319 -15.394 1.00 95.25 86 PHE A C 1
ATOM 683 O O . PHE A 1 86 ? 17.907 -1.482 -14.510 1.00 95.25 86 PHE A O 1
ATOM 690 N N . VAL A 1 87 ? 17.557 -3.548 -15.291 1.00 96.31 87 VAL A N 1
ATOM 691 C CA . VAL A 1 87 ? 16.792 -3.985 -14.114 1.00 96.31 87 VAL A CA 1
ATOM 692 C C . VAL A 1 87 ? 17.688 -4.109 -12.880 1.00 96.31 87 VAL A C 1
ATOM 694 O O . VAL A 1 87 ? 17.269 -3.716 -11.790 1.00 96.31 87 VAL A O 1
ATOM 697 N N . GLU A 1 88 ? 18.904 -4.630 -13.044 1.00 95.44 88 GLU A N 1
ATOM 698 C CA . GLU A 1 88 ? 19.898 -4.749 -11.969 1.00 95.44 88 GLU A CA 1
ATOM 699 C C . GLU A 1 88 ? 20.366 -3.364 -11.485 1.00 95.44 88 GLU A C 1
ATOM 701 O O . GLU A 1 88 ? 20.383 -3.103 -10.279 1.00 95.44 88 GLU A O 1
ATOM 706 N N . ASP A 1 89 ? 20.623 -2.437 -12.411 1.00 96.56 89 ASP A N 1
ATOM 707 C CA . ASP A 1 89 ? 20.940 -1.035 -12.123 1.00 96.56 89 ASP A CA 1
ATOM 708 C C . ASP A 1 89 ? 19.774 -0.345 -11.405 1.00 96.56 89 ASP A C 1
ATOM 710 O O . ASP A 1 89 ? 19.977 0.401 -10.443 1.00 96.56 89 ASP A O 1
ATOM 714 N N . TYR A 1 90 ? 18.534 -0.629 -11.821 1.00 97.06 90 TYR A N 1
ATOM 715 C CA . TYR A 1 90 ? 17.352 -0.059 -11.186 1.00 97.06 90 TYR A CA 1
ATOM 716 C C . TYR A 1 90 ? 17.182 -0.565 -9.752 1.00 97.06 90 TYR A C 1
ATOM 718 O O . TYR A 1 90 ? 16.902 0.216 -8.839 1.00 97.06 90 TYR A O 1
ATOM 726 N N . GLU A 1 91 ? 17.390 -1.864 -9.519 1.00 97.00 91 GLU A N 1
ATOM 727 C CA . GLU A 1 91 ? 17.405 -2.433 -8.172 1.00 97.00 91 GLU A CA 1
ATOM 728 C C . GLU A 1 91 ? 18.488 -1.788 -7.304 1.00 97.00 91 GLU A C 1
ATOM 730 O O . GLU A 1 91 ? 18.218 -1.407 -6.157 1.00 97.00 91 GLU A O 1
ATOM 735 N N . PHE A 1 92 ? 19.697 -1.646 -7.850 1.00 96.69 92 PHE A N 1
ATOM 736 C CA . PHE A 1 92 ? 20.812 -1.013 -7.165 1.00 96.69 92 PHE A CA 1
ATOM 737 C C . PHE A 1 92 ? 20.469 0.427 -6.778 1.00 96.69 92 PHE A C 1
ATOM 739 O O . PHE A 1 92 ? 20.560 0.772 -5.600 1.00 96.69 92 PHE A O 1
ATOM 746 N N . TRP A 1 93 ? 19.979 1.235 -7.720 1.00 98.06 93 TRP A N 1
ATOM 747 C CA . TRP A 1 93 ? 19.569 2.619 -7.481 1.00 98.06 93 TRP A CA 1
ATOM 748 C C . TRP A 1 93 ? 18.450 2.737 -6.434 1.00 98.06 93 TRP A C 1
ATOM 750 O O . TRP A 1 93 ? 18.500 3.600 -5.549 1.00 98.06 93 TRP A O 1
ATOM 760 N N . LEU A 1 94 ? 17.458 1.838 -6.452 1.00 97.50 94 LEU A N 1
ATOM 761 C CA . LEU A 1 94 ? 16.400 1.810 -5.434 1.00 97.50 94 LEU A CA 1
ATOM 762 C C . LEU A 1 94 ? 16.983 1.601 -4.027 1.00 97.50 94 LEU A C 1
ATOM 764 O O . LEU A 1 94 ? 16.534 2.235 -3.065 1.00 97.50 94 LEU A O 1
ATOM 768 N N . LYS A 1 95 ? 17.987 0.730 -3.890 1.00 96.69 95 LYS A N 1
ATOM 769 C CA . LYS A 1 95 ? 18.637 0.435 -2.605 1.00 96.69 95 LYS A CA 1
ATOM 770 C C . LYS A 1 95 ? 19.623 1.529 -2.183 1.00 96.69 95 LYS A C 1
ATOM 772 O O . LYS A 1 95 ? 19.691 1.854 -0.998 1.00 96.69 95 LYS A O 1
ATOM 777 N N . THR A 1 96 ? 20.364 2.130 -3.113 1.00 96.56 96 THR A N 1
ATOM 778 C CA . THR A 1 96 ? 21.449 3.074 -2.795 1.00 96.56 96 THR A CA 1
ATOM 779 C C . THR A 1 96 ? 21.011 4.533 -2.785 1.00 96.56 96 THR A C 1
ATOM 781 O O . THR A 1 96 ? 21.339 5.231 -1.823 1.00 96.56 96 THR A O 1
ATOM 784 N N . SER A 1 97 ? 20.239 4.986 -3.772 1.00 95.12 97 SER A N 1
ATOM 785 C CA . SER A 1 97 ? 19.772 6.376 -3.886 1.00 95.12 97 SER A CA 1
ATOM 786 C C . SER A 1 97 ? 18.464 6.592 -3.133 1.00 95.12 97 SER A C 1
ATOM 788 O O . SER A 1 97 ? 18.375 7.475 -2.282 1.00 95.12 97 SER A O 1
ATOM 790 N N . LYS A 1 98 ? 17.455 5.733 -3.352 1.00 94.00 98 LYS A N 1
ATOM 791 C CA . LYS A 1 98 ? 16.164 5.822 -2.635 1.00 94.00 98 LYS A CA 1
ATOM 792 C C . LYS A 1 98 ? 16.176 5.188 -1.241 1.00 94.00 98 LYS A C 1
ATOM 794 O O . LYS A 1 98 ? 15.159 5.254 -0.551 1.00 94.00 98 LYS A O 1
ATOM 799 N N . LYS A 1 99 ? 17.289 4.563 -0.831 1.00 95.50 99 LYS A N 1
ATOM 800 C CA . LYS A 1 99 ? 17.455 3.889 0.474 1.00 95.50 99 LYS A CA 1
ATOM 801 C C . LYS A 1 99 ? 16.329 2.893 0.786 1.00 95.50 99 LYS A C 1
ATOM 803 O O . LYS A 1 99 ? 15.942 2.708 1.939 1.00 95.50 99 LYS A O 1
ATOM 808 N N . CYS A 1 100 ? 15.768 2.256 -0.244 1.00 93.88 100 CYS A N 1
ATOM 809 C CA . CYS A 1 100 ? 14.722 1.262 -0.062 1.00 93.88 100 CYS A CA 1
ATOM 810 C C . CYS A 1 100 ? 15.311 -0.011 0.546 1.00 93.88 100 CYS A C 1
ATOM 812 O O . CYS A 1 100 ? 16.306 -0.543 0.058 1.00 93.88 100 CYS A O 1
ATOM 814 N N . 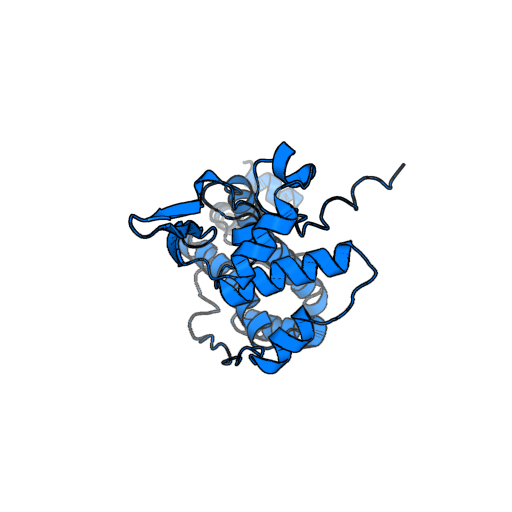CYS A 1 101 ? 14.639 -0.561 1.556 1.00 93.62 101 CYS A N 1
ATOM 815 C CA . CYS A 1 101 ? 14.928 -1.920 2.002 1.00 93.62 101 CYS A CA 1
ATOM 816 C C . CYS A 1 101 ? 14.555 -2.946 0.916 1.00 93.62 101 CYS A C 1
ATOM 818 O O . CYS A 1 101 ? 13.744 -2.659 0.025 1.00 93.62 101 CYS A O 1
ATOM 820 N N . HIS A 1 102 ? 15.103 -4.162 1.022 1.00 93.69 102 HIS A N 1
ATOM 821 C CA . HIS A 1 102 ? 14.946 -5.239 0.033 1.00 93.69 102 HIS A CA 1
ATOM 822 C C . HIS A 1 102 ? 13.491 -5.472 -0.394 1.00 93.69 102 HIS A C 1
ATOM 824 O O . HIS A 1 102 ? 13.160 -5.436 -1.581 1.00 93.69 102 HIS A O 1
ATOM 830 N N . ASN A 1 103 ? 12.586 -5.608 0.577 1.00 94.62 103 ASN A N 1
ATOM 831 C CA . ASN A 1 103 ? 11.164 -5.833 0.313 1.00 94.62 103 ASN A CA 1
ATOM 832 C C . ASN A 1 103 ? 10.486 -4.676 -0.425 1.00 94.62 103 ASN A C 1
ATOM 834 O O . ASN A 1 103 ? 9.568 -4.899 -1.217 1.00 94.62 103 ASN A O 1
ATOM 838 N N . THR A 1 104 ? 10.904 -3.442 -0.160 1.00 94.38 104 THR A N 1
ATOM 839 C CA . THR A 1 104 ? 10.355 -2.253 -0.816 1.00 94.38 104 THR A CA 1
ATOM 840 C C . THR A 1 104 ? 10.886 -2.130 -2.241 1.00 94.38 104 THR A C 1
ATOM 842 O O . THR A 1 104 ? 10.085 -1.969 -3.161 1.00 94.38 104 THR A O 1
ATOM 845 N N . ALA A 1 105 ? 12.195 -2.312 -2.447 1.00 95.62 105 ALA A N 1
ATOM 846 C CA . ALA A 1 105 ? 12.799 -2.347 -3.780 1.00 95.62 105 ALA A CA 1
ATOM 847 C C . ALA A 1 105 ? 12.162 -3.447 -4.649 1.00 95.62 105 ALA A C 1
ATOM 849 O O . ALA A 1 105 ? 11.674 -3.178 -5.744 1.00 95.62 105 ALA A O 1
ATOM 850 N N . THR A 1 106 ? 12.018 -4.658 -4.102 1.00 95.88 106 THR A N 1
ATOM 851 C CA . THR A 1 106 ? 11.368 -5.789 -4.781 1.00 95.88 106 THR A CA 1
ATOM 852 C C . THR A 1 106 ? 9.921 -5.482 -5.182 1.00 95.88 106 THR A C 1
ATOM 854 O O . THR A 1 106 ? 9.466 -5.899 -6.248 1.00 95.88 106 THR A O 1
ATOM 857 N N . LYS A 1 107 ? 9.162 -4.743 -4.360 1.00 94.31 107 LYS A N 1
ATOM 858 C CA . LYS A 1 107 ? 7.796 -4.318 -4.716 1.00 94.31 107 LYS A CA 1
ATOM 859 C C . LYS A 1 107 ? 7.794 -3.350 -5.901 1.00 94.31 107 LYS A C 1
ATOM 861 O O . LYS A 1 107 ? 6.953 -3.511 -6.784 1.00 94.31 107 LYS A O 1
ATOM 866 N N . TYR A 1 108 ? 8.720 -2.392 -5.946 1.00 95.12 108 TYR A N 1
ATOM 867 C CA . TYR A 1 108 ? 8.851 -1.489 -7.094 1.00 95.12 108 TYR A CA 1
ATOM 868 C C . TYR A 1 108 ? 9.259 -2.241 -8.364 1.00 95.12 108 TYR A C 1
ATOM 870 O O . TYR A 1 108 ? 8.612 -2.069 -9.394 1.00 95.12 108 TYR A O 1
ATOM 878 N N . LEU A 1 109 ? 10.215 -3.170 -8.279 1.00 95.75 109 LEU A N 1
ATOM 879 C CA . LEU A 1 109 ? 10.601 -4.018 -9.412 1.00 95.75 109 LEU A CA 1
ATOM 880 C C . LEU A 1 109 ? 9.445 -4.896 -9.907 1.00 95.75 109 LEU A C 1
ATOM 882 O O . LEU A 1 109 ? 9.263 -5.051 -11.110 1.00 95.75 109 LEU A O 1
ATOM 886 N N . LYS A 1 110 ? 8.607 -5.431 -9.010 1.00 94.94 110 LYS A N 1
ATOM 887 C CA . LYS A 1 110 ? 7.388 -6.166 -9.398 1.00 94.94 110 LYS A CA 1
ATOM 888 C C . LYS A 1 110 ? 6.377 -5.277 -10.122 1.00 94.94 110 LYS A C 1
ATOM 890 O O . LYS A 1 110 ? 5.749 -5.739 -11.077 1.00 94.94 110 LYS A O 1
ATOM 895 N N . ASN A 1 111 ? 6.215 -4.025 -9.689 1.00 92.69 111 ASN A N 1
ATOM 896 C CA . ASN A 1 111 ? 5.362 -3.063 -10.385 1.00 92.69 111 ASN A CA 1
ATOM 897 C C . ASN A 1 111 ? 5.919 -2.762 -11.779 1.00 92.69 111 ASN A C 1
ATOM 899 O O . ASN A 1 111 ? 5.171 -2.864 -12.747 1.00 92.69 111 ASN A O 1
ATOM 903 N N . PHE A 1 112 ? 7.222 -2.501 -11.897 1.00 94.00 112 PHE A N 1
ATOM 904 C CA . PHE A 1 112 ? 7.876 -2.267 -13.184 1.00 94.00 112 PHE A CA 1
ATOM 905 C C . PHE A 1 112 ? 7.801 -3.500 -14.106 1.00 94.00 112 PHE A C 1
ATOM 907 O O . PHE A 1 112 ? 7.395 -3.376 -15.261 1.00 94.00 112 PHE A O 1
ATOM 914 N N . LYS A 1 113 ? 8.019 -4.718 -13.582 1.00 94.50 113 LYS A N 1
ATOM 915 C CA . LYS A 1 113 ? 7.819 -5.983 -14.317 1.00 94.50 113 LYS A CA 1
ATOM 916 C C . LYS A 1 113 ? 6.410 -6.097 -14.892 1.00 94.50 113 LYS A C 1
ATOM 918 O O . LYS A 1 113 ? 6.247 -6.604 -15.997 1.00 94.50 113 LYS A O 1
ATOM 923 N N . LYS A 1 114 ? 5.373 -5.635 -14.182 1.00 91.88 114 LYS A N 1
ATOM 924 C CA . LYS A 1 114 ? 4.005 -5.631 -14.729 1.00 91.88 114 LYS A CA 1
ATOM 925 C C . LYS A 1 114 ? 3.909 -4.763 -15.985 1.00 91.88 114 LYS A C 1
ATOM 927 O O . LYS A 1 114 ? 3.244 -5.174 -16.932 1.00 91.88 114 LYS A O 1
ATOM 932 N N . ILE A 1 115 ? 4.579 -3.615 -16.007 1.00 90.00 115 ILE A N 1
ATOM 933 C CA . ILE A 1 115 ? 4.596 -2.719 -17.166 1.00 90.00 115 ILE A CA 1
ATOM 934 C C . ILE A 1 115 ? 5.315 -3.370 -18.345 1.00 90.00 115 ILE A C 1
ATOM 936 O O . ILE A 1 115 ? 4.765 -3.419 -19.443 1.00 90.00 115 ILE A O 1
ATOM 940 N N . ILE A 1 116 ? 6.481 -3.969 -18.097 1.00 92.00 116 ILE A N 1
ATOM 941 C CA . ILE A 1 116 ? 7.223 -4.719 -19.117 1.00 92.00 116 ILE A CA 1
ATOM 942 C C . ILE A 1 116 ? 6.392 -5.880 -19.676 1.00 92.00 116 ILE A C 1
ATOM 944 O O . ILE A 1 116 ? 6.314 -6.058 -20.887 1.00 92.00 116 ILE A O 1
ATOM 948 N N . ARG A 1 117 ? 5.659 -6.615 -18.832 1.00 91.62 117 ARG A N 1
ATOM 949 C CA . ARG A 1 117 ? 4.740 -7.665 -19.303 1.00 91.62 117 ARG A CA 1
ATOM 950 C C . ARG A 1 117 ? 3.612 -7.130 -20.183 1.00 91.62 117 ARG A C 1
ATOM 952 O O . ARG A 1 117 ? 3.207 -7.822 -21.113 1.00 91.62 117 ARG A O 1
ATOM 959 N N . ILE A 1 118 ? 3.109 -5.923 -19.917 1.00 88.25 118 ILE A N 1
ATOM 960 C CA . ILE A 1 118 ? 2.122 -5.274 -20.791 1.00 88.25 118 ILE A CA 1
ATOM 961 C C . ILE A 1 118 ? 2.760 -4.947 -22.145 1.00 88.25 118 ILE A C 1
ATOM 963 O O . ILE A 1 118 ? 2.164 -5.269 -23.171 1.00 88.25 118 ILE A O 1
ATOM 967 N N . ALA A 1 119 ? 3.967 -4.376 -22.161 1.00 86.44 119 ALA A N 1
ATOM 968 C CA . ALA A 1 119 ? 4.697 -4.081 -23.395 1.00 86.44 119 ALA A CA 1
ATOM 969 C C . ALA A 1 119 ? 4.953 -5.349 -24.232 1.00 86.44 119 ALA A C 1
ATOM 971 O O . ALA A 1 119 ? 4.611 -5.384 -25.414 1.00 86.44 119 ALA A O 1
ATOM 972 N N . LEU A 1 120 ? 5.433 -6.425 -23.597 1.00 89.12 120 LEU A N 1
ATOM 973 C CA . LEU A 1 120 ? 5.611 -7.739 -24.225 1.00 89.12 120 LEU A CA 1
ATOM 974 C C . LEU A 1 120 ? 4.293 -8.274 -24.805 1.00 89.12 120 LEU A C 1
ATOM 976 O O . LEU A 1 120 ? 4.253 -8.706 -25.952 1.00 89.12 120 LEU A O 1
ATOM 980 N N . SER A 1 121 ? 3.187 -8.197 -24.052 1.00 87.81 121 SER A N 1
ATOM 981 C CA . SER A 1 121 ? 1.877 -8.689 -24.516 1.00 87.81 121 SER A CA 1
ATOM 982 C C . SER A 1 121 ? 1.325 -7.933 -25.728 1.00 87.81 121 SER A C 1
ATOM 984 O O . SER A 1 121 ? 0.550 -8.494 -26.498 1.00 87.81 121 SER A 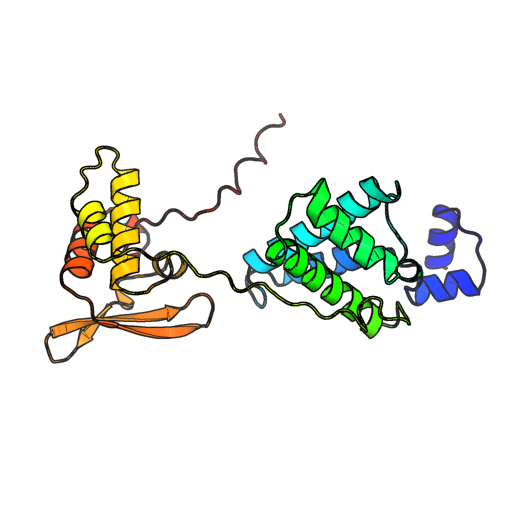O 1
ATOM 986 N N . LYS A 1 122 ? 1.729 -6.671 -25.906 1.00 82.19 122 LYS A N 1
ATOM 987 C CA . LYS A 1 122 ? 1.372 -5.851 -27.069 1.00 82.19 122 LYS A CA 1
ATOM 988 C C . LYS A 1 122 ? 2.353 -6.005 -28.238 1.00 82.19 122 LYS A C 1
ATOM 990 O O . LYS A 1 122 ? 2.126 -5.410 -29.285 1.00 82.19 122 LYS A O 1
ATOM 995 N N . GLY A 1 123 ? 3.431 -6.775 -28.069 1.00 80.81 123 GLY A N 1
ATOM 996 C CA . GLY A 1 123 ? 4.477 -6.949 -29.077 1.00 80.81 123 GLY A CA 1
ATOM 997 C C . GLY A 1 123 ? 5.421 -5.751 -29.227 1.00 80.81 123 GLY A C 1
ATOM 998 O O . GLY A 1 123 ? 6.137 -5.676 -30.221 1.00 80.81 123 GLY A O 1
ATOM 999 N N . TRP A 1 124 ? 5.431 -4.827 -28.260 1.00 82.81 124 TRP A N 1
ATOM 1000 C CA . TRP A 1 124 ? 6.296 -3.636 -28.262 1.00 82.81 124 TRP A CA 1
ATOM 1001 C C . TRP A 1 124 ? 7.748 -3.952 -27.910 1.00 82.81 124 TRP A C 1
ATOM 1003 O O . TRP A 1 124 ? 8.639 -3.164 -28.177 1.00 82.81 124 TRP A O 1
ATOM 1013 N N . MET A 1 125 ? 7.965 -5.112 -27.299 1.00 85.31 125 MET A N 1
ATOM 1014 C CA . MET A 1 125 ? 9.261 -5.645 -26.913 1.00 85.31 125 MET A CA 1
ATOM 1015 C C . MET A 1 125 ? 9.249 -7.143 -27.212 1.00 85.31 125 MET A C 1
ATOM 1017 O O . MET A 1 125 ? 8.204 -7.793 -27.106 1.00 85.31 125 MET A O 1
ATOM 1021 N N . LYS A 1 126 ? 10.405 -7.700 -27.581 1.00 84.50 126 LYS A N 1
ATOM 1022 C CA . LYS A 1 126 ? 10.549 -9.140 -27.865 1.00 84.50 126 LYS A CA 1
ATOM 1023 C C . LYS A 1 126 ? 11.148 -9.931 -26.706 1.00 84.50 126 LYS A C 1
ATOM 1025 O O . LYS A 1 126 ? 10.742 -11.063 -26.466 1.00 84.50 126 LYS A O 1
ATOM 1030 N N . ASN A 1 127 ? 12.112 -9.340 -26.005 1.00 88.38 127 ASN A N 1
ATOM 1031 C CA . ASN A 1 127 ? 12.905 -10.020 -24.986 1.00 88.38 127 ASN A CA 1
ATOM 1032 C C . ASN A 1 127 ? 12.441 -9.598 -23.592 1.00 88.38 127 ASN A C 1
ATOM 1034 O O . ASN A 1 127 ? 12.356 -8.408 -23.328 1.00 88.38 127 ASN A O 1
ATOM 1038 N N . ASP A 1 128 ? 12.165 -10.547 -22.695 1.00 92.88 128 ASP A N 1
ATOM 1039 C CA . ASP A 1 128 ? 11.783 -10.229 -21.313 1.00 92.88 128 ASP A CA 1
ATOM 1040 C C . ASP A 1 128 ? 13.034 -10.021 -20.429 1.00 92.88 128 ASP A C 1
ATOM 1042 O O . ASP A 1 128 ? 13.704 -11.007 -20.101 1.00 92.88 128 ASP A O 1
ATOM 1046 N N . PRO A 1 129 ? 13.345 -8.788 -19.973 1.00 94.56 129 PRO A N 1
ATOM 1047 C CA . PRO A 1 129 ? 14.481 -8.527 -19.084 1.00 94.56 129 PRO A CA 1
ATOM 1048 C C . PRO A 1 129 ? 14.313 -9.154 -17.689 1.00 94.56 129 PRO A C 1
ATOM 1050 O O . PRO A 1 129 ? 15.276 -9.241 -16.929 1.00 94.56 129 PRO A O 1
ATOM 1053 N N . PHE A 1 130 ? 13.107 -9.618 -17.339 1.00 95.12 130 PHE A N 1
ATOM 1054 C CA . PHE A 1 130 ? 12.790 -10.260 -16.065 1.00 95.12 130 PHE A CA 1
ATOM 1055 C C . PHE A 1 130 ? 12.666 -11.788 -16.134 1.00 95.12 130 PHE A C 1
ATOM 1057 O O . PHE A 1 130 ? 12.220 -12.381 -15.140 1.00 95.12 130 PHE A O 1
ATOM 1064 N N . LEU A 1 131 ? 12.999 -12.425 -17.264 1.00 90.50 131 LEU A N 1
ATOM 1065 C CA . LEU A 1 131 ? 12.757 -13.856 -17.489 1.00 90.50 131 LEU A CA 1
ATOM 1066 C C . LEU A 1 131 ? 13.399 -14.741 -16.406 1.00 90.50 131 LEU A C 1
ATOM 1068 O O . LEU A 1 131 ? 12.748 -15.629 -15.859 1.00 90.50 131 LEU A O 1
ATOM 1072 N N . GLU A 1 132 ? 14.648 -14.450 -16.043 1.00 89.56 132 GLU A N 1
ATOM 1073 C CA . GLU A 1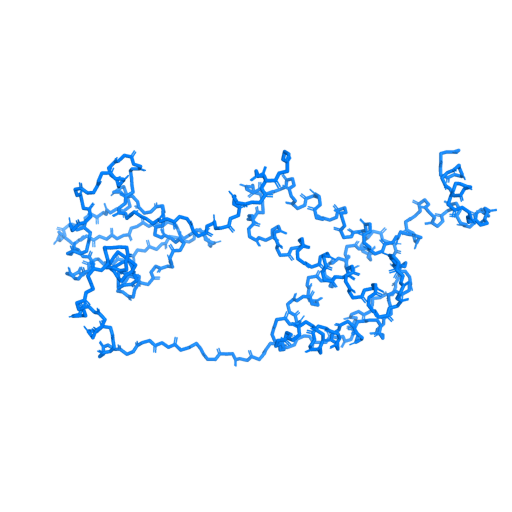 132 ? 15.425 -15.231 -15.067 1.00 89.56 132 GLU A CA 1
ATOM 1074 C C . GLU A 1 132 ? 15.417 -14.634 -13.651 1.00 89.56 132 GLU A C 1
ATOM 1076 O O . GLU A 1 132 ? 15.949 -15.229 -12.712 1.00 89.56 132 GLU A O 1
ATOM 1081 N N . ILE A 1 133 ? 14.787 -13.471 -13.462 1.00 91.62 133 ILE A N 1
ATOM 1082 C CA . ILE A 1 133 ? 14.778 -12.774 -12.175 1.00 91.62 133 ILE A CA 1
ATOM 1083 C C . ILE A 1 133 ? 13.717 -13.389 -11.261 1.00 91.62 133 ILE A C 1
ATOM 1085 O O . ILE A 1 133 ? 12.504 -13.281 -11.494 1.00 91.62 133 ILE A O 1
ATOM 1089 N N . ARG A 1 134 ? 14.183 -14.003 -10.169 1.00 89.75 134 ARG A N 1
ATOM 1090 C CA . ARG A 1 134 ? 13.334 -14.563 -9.115 1.00 89.75 134 ARG A CA 1
ATOM 1091 C C . ARG A 1 134 ? 13.240 -13.597 -7.945 1.00 89.75 134 ARG A C 1
ATOM 1093 O O . ARG A 1 134 ? 14.180 -13.430 -7.181 1.00 89.75 134 ARG A O 1
ATOM 1100 N N . PHE A 1 135 ? 12.067 -13.000 -7.773 1.00 91.94 135 PHE A N 1
ATOM 1101 C CA . PHE A 1 135 ? 11.814 -12.131 -6.631 1.00 91.94 135 PHE A CA 1
ATOM 1102 C C . PHE A 1 135 ? 11.491 -12.929 -5.368 1.00 91.94 135 PHE A C 1
ATOM 1104 O O . PHE A 1 135 ? 10.434 -13.562 -5.294 1.00 91.94 135 PHE A O 1
ATOM 1111 N N . SER A 1 136 ? 12.324 -12.792 -4.344 1.00 91.69 136 SER A N 1
ATOM 1112 C CA . SER A 1 136 ? 12.027 -13.194 -2.969 1.00 91.69 136 SER A CA 1
ATOM 1113 C C . SER A 1 136 ? 11.703 -11.965 -2.119 1.00 91.69 136 SER A C 1
ATOM 1115 O O . SER A 1 136 ? 12.224 -10.875 -2.345 1.00 91.69 136 SER A O 1
ATOM 1117 N N . LEU A 1 137 ? 10.799 -12.133 -1.156 1.00 92.19 137 LEU A N 1
ATOM 1118 C CA . LEU A 1 137 ? 10.602 -11.159 -0.089 1.00 92.19 137 LEU A CA 1
ATOM 1119 C C . LEU A 1 137 ? 11.157 -11.769 1.190 1.00 92.19 137 LEU A C 1
ATOM 1121 O O . LEU A 1 137 ? 10.854 -12.924 1.491 1.00 92.19 137 LEU A O 1
ATOM 1125 N N . ASP A 1 138 ? 11.919 -10.984 1.935 1.00 91.75 138 ASP A N 1
ATOM 1126 C CA . ASP A 1 138 ? 12.390 -11.374 3.253 1.00 91.75 138 ASP A CA 1
ATOM 1127 C C . ASP A 1 138 ? 11.190 -11.448 4.191 1.00 91.75 138 ASP A C 1
ATOM 1129 O O . ASP A 1 138 ? 10.329 -10.554 4.202 1.00 91.75 138 ASP A O 1
ATOM 1133 N N . LYS A 1 139 ? 11.119 -12.526 4.976 1.00 89.56 139 LYS A N 1
ATOM 1134 C CA . LYS A 1 139 ? 10.102 -12.660 6.014 1.00 89.56 139 LYS A CA 1
ATOM 1135 C C . LYS A 1 139 ? 10.349 -11.561 7.045 1.00 89.56 139 LYS A C 1
ATOM 1137 O O . LYS A 1 139 ? 11.397 -11.523 7.677 1.00 89.56 139 LYS A O 1
ATOM 1142 N N . VAL A 1 140 ? 9.375 -10.674 7.198 1.00 87.56 140 VAL A N 1
ATOM 1143 C CA . VAL A 1 140 ? 9.354 -9.705 8.294 1.00 87.56 140 VAL A CA 1
ATOM 1144 C C . VAL A 1 140 ? 8.467 -10.297 9.367 1.00 87.56 140 VAL A C 1
ATOM 1146 O O . VAL A 1 140 ? 7.314 -10.632 9.085 1.00 87.56 140 VAL A O 1
ATOM 1149 N N . GLU A 1 141 ? 9.007 -10.459 10.567 1.00 82.50 141 GLU A N 1
ATOM 1150 C CA . GLU A 1 141 ? 8.193 -10.803 11.725 1.00 82.50 141 GLU A CA 1
ATOM 1151 C C . GLU A 1 141 ? 7.505 -9.519 12.195 1.00 82.50 141 GLU A C 1
ATOM 1153 O O . GLU A 1 141 ? 8.187 -8.531 12.465 1.00 82.50 141 GLU A O 1
ATOM 1158 N N . PRO A 1 142 ? 6.165 -9.459 12.167 1.00 78.25 142 PRO A N 1
ATOM 1159 C CA . PRO A 1 142 ? 5.465 -8.283 12.642 1.00 78.25 142 PRO A CA 1
ATOM 1160 C C . PRO A 1 142 ? 5.595 -8.205 14.161 1.00 78.25 142 PRO A C 1
ATOM 1162 O O . PRO A 1 142 ? 5.250 -9.161 14.856 1.00 78.25 142 PRO A O 1
ATOM 1165 N N . ASP A 1 143 ? 6.026 -7.051 14.661 1.00 81.12 143 ASP A N 1
ATOM 1166 C CA . ASP A 1 143 ? 5.929 -6.746 16.084 1.00 81.12 143 ASP A CA 1
ATOM 1167 C C . ASP A 1 143 ? 4.453 -6.759 16.500 1.00 81.12 143 ASP A C 1
ATOM 1169 O O . ASP A 1 143 ? 3.576 -6.238 15.797 1.00 81.12 143 ASP A O 1
ATOM 1173 N N . PHE A 1 144 ? 4.171 -7.362 17.648 1.00 84.94 144 PHE A N 1
ATOM 1174 C CA . PHE A 1 144 ? 2.846 -7.382 18.251 1.00 84.94 144 PHE A CA 1
ATOM 1175 C C . PHE A 1 144 ? 2.942 -6.935 19.703 1.00 84.94 144 PHE A C 1
ATOM 1177 O O . PHE A 1 144 ? 3.988 -7.063 20.330 1.00 84.94 144 PHE A O 1
ATOM 1184 N N . LEU A 1 145 ? 1.838 -6.397 20.218 1.00 86.56 145 LEU A N 1
ATOM 1185 C CA . LEU A 1 145 ? 1.761 -5.996 21.616 1.00 86.56 145 LEU A CA 1
ATOM 1186 C C . LEU A 1 145 ? 1.354 -7.180 22.486 1.00 86.56 145 LEU A C 1
ATOM 1188 O O . LEU A 1 145 ? 0.404 -7.898 22.158 1.00 86.56 145 LEU A O 1
ATOM 1192 N N . GLU A 1 146 ? 2.024 -7.333 23.621 1.00 91.12 146 GLU A N 1
ATOM 1193 C CA . GLU A 1 146 ? 1.589 -8.233 24.682 1.00 91.12 146 GLU A CA 1
ATOM 1194 C C . GLU A 1 146 ? 0.360 -7.673 25.420 1.00 91.12 146 GLU A C 1
ATOM 1196 O O . GLU A 1 146 ? 0.124 -6.462 25.470 1.00 91.12 146 GLU A O 1
ATOM 1201 N N . ASP A 1 147 ? -0.404 -8.547 26.084 1.00 87.88 147 ASP A N 1
ATOM 1202 C CA . ASP A 1 147 ? -1.562 -8.140 26.900 1.00 87.88 147 ASP A CA 1
ATOM 1203 C C . ASP A 1 147 ? -1.173 -7.103 27.972 1.00 87.88 147 ASP A C 1
ATOM 1205 O O . ASP A 1 147 ? -1.910 -6.151 28.240 1.00 87.88 147 ASP A O 1
ATOM 1209 N N . SER A 1 148 ? 0.033 -7.230 28.536 1.00 92.44 148 SER A N 1
ATOM 1210 C CA . SER A 1 148 ? 0.568 -6.284 29.519 1.00 92.44 148 SER A CA 1
ATOM 1211 C C . SER A 1 148 ? 0.755 -4.873 28.938 1.00 92.44 148 SER A C 1
ATOM 1213 O O . SER A 1 148 ? 0.480 -3.876 29.611 1.00 92.44 148 SER A O 1
ATOM 1215 N N . GLU A 1 149 ? 1.164 -4.767 27.674 1.00 92.38 149 GLU A N 1
ATOM 1216 C CA . GLU A 1 149 ? 1.366 -3.503 26.968 1.00 92.38 149 GLU A CA 1
ATOM 1217 C C . GLU A 1 149 ? 0.036 -2.869 26.562 1.00 92.38 149 GLU A C 1
ATOM 1219 O O . GLU A 1 149 ? -0.143 -1.658 26.715 1.00 92.38 149 GLU A O 1
ATOM 1224 N N . ILE A 1 150 ? -0.933 -3.685 26.135 1.00 91.62 150 ILE A N 1
ATOM 1225 C CA . ILE A 1 150 ? -2.299 -3.227 25.852 1.00 91.62 150 ILE A CA 1
ATOM 1226 C C . ILE A 1 150 ? -2.933 -2.651 27.123 1.00 91.62 150 ILE A C 1
ATOM 1228 O O . ILE A 1 150 ? -3.516 -1.566 27.084 1.00 91.62 150 ILE A O 1
ATOM 1232 N N . ARG A 1 151 ? -2.773 -3.315 28.275 1.00 91.19 151 ARG A N 1
ATOM 1233 C CA . ARG A 1 151 ? -3.276 -2.805 29.563 1.00 91.19 151 ARG A CA 1
ATOM 1234 C C . ARG A 1 151 ? -2.637 -1.479 29.950 1.00 91.19 151 ARG A C 1
ATOM 1236 O O . ARG A 1 151 ? -3.364 -0.559 30.321 1.00 91.19 151 ARG A O 1
ATOM 1243 N N . LYS A 1 152 ? -1.312 -1.352 29.804 1.00 93.00 152 LYS A N 1
ATOM 1244 C CA . LYS A 1 152 ? -0.598 -0.081 30.024 1.00 93.00 152 LYS A CA 1
ATOM 1245 C C . LYS A 1 152 ? -1.131 1.023 29.119 1.00 93.00 152 LYS A C 1
ATOM 1247 O O . LYS A 1 152 ? -1.261 2.161 29.558 1.00 93.00 152 LYS A O 1
ATOM 1252 N N . LEU A 1 153 ? -1.441 0.698 27.864 1.00 92.12 153 LEU A N 1
ATOM 1253 C CA . LEU A 1 153 ? -2.004 1.657 26.925 1.00 92.12 153 LEU A CA 1
ATOM 1254 C C . LEU A 1 153 ? -3.397 2.114 27.373 1.00 92.12 153 LEU A C 1
ATOM 1256 O O . LEU A 1 153 ? -3.646 3.316 27.386 1.00 92.12 153 LEU A O 1
ATOM 1260 N N . ILE A 1 154 ? -4.271 1.188 27.782 1.00 90.62 154 ILE A N 1
ATOM 1261 C CA . ILE A 1 154 ? -5.628 1.484 28.274 1.00 90.62 154 ILE A CA 1
ATOM 1262 C C . ILE A 1 154 ? -5.590 2.392 29.507 1.00 90.62 154 ILE A C 1
ATOM 1264 O O . ILE A 1 154 ? -6.341 3.364 29.568 1.00 90.62 154 ILE A O 1
ATOM 1268 N N . SER A 1 155 ? -4.715 2.094 30.471 1.00 91.56 155 SER A N 1
ATOM 1269 C CA . SER A 1 155 ? -4.611 2.847 31.726 1.00 91.56 155 SER A CA 1
ATOM 1270 C C . SER A 1 155 ? -3.834 4.157 31.597 1.00 91.56 155 SER A C 1
ATOM 1272 O O . SER A 1 155 ? -3.772 4.919 32.556 1.00 91.56 155 SER A O 1
ATOM 1274 N N . LYS A 1 156 ? -3.199 4.421 30.449 1.00 92.19 156 LYS A N 1
ATOM 1275 C CA . LYS A 1 156 ? -2.400 5.630 30.254 1.00 92.19 156 LYS A CA 1
ATOM 1276 C C . LYS A 1 156 ? -3.297 6.862 30.225 1.00 92.19 156 LYS A C 1
ATOM 1278 O O . LYS A 1 156 ? -4.167 6.976 29.357 1.00 92.19 156 LYS A O 1
ATOM 1283 N N . GLU A 1 157 ? -3.034 7.800 31.125 1.00 90.56 157 GLU A N 1
ATOM 1284 C CA . GLU A 1 157 ? -3.649 9.123 31.104 1.00 90.56 157 GLU A CA 1
ATOM 1285 C C . GLU A 1 157 ? -3.128 9.914 29.898 1.00 90.56 157 GLU A C 1
ATOM 1287 O O . GLU A 1 157 ? -1.930 9.941 29.605 1.00 90.56 157 GLU A O 1
ATOM 1292 N N . ILE A 1 158 ? -4.058 10.479 29.128 1.00 91.94 158 ILE A N 1
ATOM 1293 C CA . ILE A 1 158 ? -3.764 11.247 27.922 1.00 91.94 158 ILE A CA 1
ATOM 1294 C C . ILE A 1 158 ? -4.602 12.518 27.972 1.00 91.94 158 ILE A C 1
ATOM 1296 O O . ILE A 1 158 ? -5.810 12.472 27.739 1.00 91.94 158 ILE A O 1
ATOM 1300 N N . ASP A 1 159 ? -3.941 13.648 28.200 1.00 91.06 159 ASP A N 1
ATOM 1301 C CA . ASP A 1 159 ? -4.611 14.949 28.320 1.00 91.06 159 ASP A CA 1
ATOM 1302 C C . ASP A 1 159 ? -5.105 15.480 26.973 1.00 91.06 159 ASP A C 1
ATOM 1304 O O . ASP A 1 159 ? -6.079 16.224 26.895 1.00 91.06 159 ASP A O 1
ATOM 1308 N N . ILE A 1 160 ? -4.441 15.088 25.880 1.00 92.06 160 ILE A N 1
ATOM 1309 C CA . ILE A 1 160 ? -4.769 15.541 24.528 1.00 92.06 160 ILE A CA 1
ATOM 1310 C C . ILE A 1 160 ? -5.940 14.702 23.985 1.00 92.06 160 ILE A C 1
ATOM 1312 O O . ILE A 1 160 ? -5.729 13.532 23.638 1.00 92.06 160 ILE A O 1
ATOM 1316 N N . PRO A 1 161 ? -7.143 15.278 23.773 1.00 88.00 161 PRO A N 1
ATOM 1317 C CA . PRO A 1 161 ? -8.336 14.505 23.404 1.00 88.00 161 PRO A CA 1
ATOM 1318 C C . PRO A 1 161 ? -8.162 13.678 22.126 1.00 88.00 161 PRO A C 1
ATOM 1320 O O . PRO A 1 161 ? -8.589 12.526 22.050 1.00 88.00 161 PRO A O 1
ATOM 1323 N N . ARG A 1 162 ? -7.458 14.234 21.130 1.00 89.06 162 ARG A N 1
ATOM 1324 C CA . ARG A 1 162 ? -7.161 13.546 19.864 1.00 89.06 162 ARG A CA 1
ATOM 1325 C C . ARG A 1 162 ? -6.318 12.285 20.068 1.00 89.06 162 ARG A C 1
ATOM 1327 O O . ARG A 1 162 ? -6.545 11.289 19.390 1.00 89.06 162 ARG A O 1
ATOM 1334 N N . LEU A 1 163 ? -5.343 12.316 20.976 1.00 90.00 163 LEU A N 1
ATOM 1335 C CA . LEU A 1 163 ? -4.513 11.144 21.266 1.00 90.00 163 LEU A CA 1
ATOM 1336 C C . LEU A 1 163 ? -5.299 10.097 22.061 1.00 90.00 163 LEU A C 1
ATOM 1338 O O . LEU A 1 163 ? -5.172 8.910 21.770 1.00 90.00 163 LEU A O 1
ATOM 1342 N N . GLY A 1 164 ? -6.165 10.527 22.985 1.00 91.94 164 GLY A N 1
ATOM 1343 C CA . GLY A 1 164 ? -7.101 9.633 23.671 1.00 91.94 164 GLY A CA 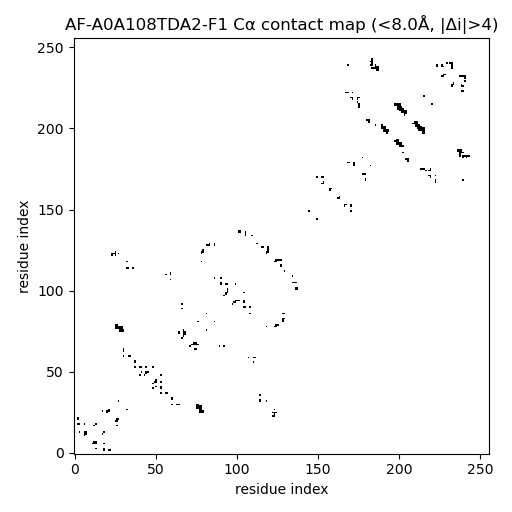1
ATOM 1344 C C . GLY A 1 164 ? -8.019 8.910 22.683 1.00 91.94 164 GLY A C 1
ATOM 1345 O O . GLY A 1 164 ? -8.232 7.708 22.793 1.00 91.94 164 GLY A O 1
ATOM 1346 N N . GLN A 1 165 ? -8.472 9.613 21.645 1.00 91.50 165 GLN A N 1
ATOM 1347 C CA . GLN A 1 165 ? -9.269 9.014 20.583 1.00 91.50 165 GLN A CA 1
ATOM 1348 C C . GLN A 1 165 ? -8.506 7.967 19.764 1.00 91.50 165 GLN A C 1
ATOM 1350 O O . GLN A 1 165 ? -9.027 6.882 19.505 1.00 91.50 165 GLN A O 1
ATOM 1355 N N . VAL A 1 166 ? -7.271 8.276 19.360 1.00 91.31 166 VAL A N 1
ATOM 1356 C CA . VAL A 1 166 ? -6.415 7.321 18.639 1.00 91.31 166 VAL A CA 1
ATOM 1357 C C . VAL A 1 166 ? -6.168 6.076 19.489 1.00 91.31 166 VAL A C 1
ATOM 1359 O O . VAL A 1 166 ? -6.276 4.967 18.970 1.00 91.31 166 VAL A O 1
ATOM 1362 N N . ARG A 1 167 ? -5.902 6.248 20.790 1.00 93.06 167 ARG A N 1
ATOM 1363 C CA . ARG A 1 167 ? -5.749 5.148 21.747 1.00 93.06 167 ARG A CA 1
ATOM 1364 C C . ARG A 1 167 ? -6.997 4.268 21.785 1.00 93.06 167 ARG A C 1
ATOM 1366 O O . ARG A 1 167 ? -6.875 3.060 21.634 1.00 93.06 167 ARG A O 1
ATOM 1373 N N . ASP A 1 168 ? -8.177 4.853 21.963 1.00 93.88 168 ASP A N 1
ATOM 1374 C CA . ASP A 1 168 ? -9.415 4.081 22.110 1.00 93.88 168 ASP A CA 1
ATOM 1375 C C . ASP A 1 168 ? -9.745 3.291 20.833 1.00 93.88 168 ASP A C 1
ATOM 1377 O O . ASP A 1 168 ? -10.076 2.109 20.905 1.00 93.88 168 ASP A O 1
ATOM 1381 N N . ILE A 1 169 ? -9.576 3.902 19.654 1.00 93.81 169 ILE A N 1
ATOM 1382 C CA . ILE A 1 169 ? -9.760 3.211 18.367 1.00 93.81 169 ILE A CA 1
ATOM 1383 C C . ILE A 1 169 ? -8.724 2.095 18.193 1.00 93.81 169 ILE A C 1
ATOM 1385 O O . ILE A 1 169 ? -9.059 1.009 17.720 1.00 93.81 169 ILE A O 1
ATOM 1389 N N . PHE A 1 170 ? -7.469 2.338 18.573 1.00 92.75 170 PHE A N 1
ATOM 1390 C CA . PHE A 1 170 ? -6.413 1.333 18.497 1.00 92.75 170 PHE A CA 1
ATOM 1391 C C . PHE A 1 170 ? -6.705 0.139 19.415 1.00 92.75 170 PHE A C 1
ATOM 1393 O O . PHE A 1 170 ? -6.678 -0.99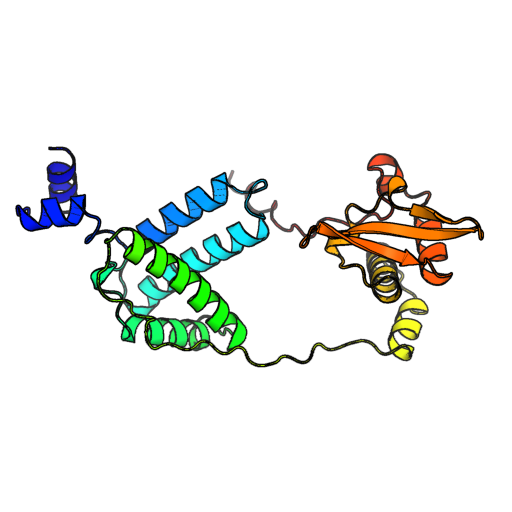9 18.953 1.00 92.75 170 PHE A O 1
ATOM 1400 N N . VAL A 1 171 ? -7.076 0.387 20.675 1.00 93.94 171 VAL A N 1
ATOM 1401 C CA . VAL A 1 171 ? -7.490 -0.659 21.622 1.00 93.94 171 VAL A CA 1
ATOM 1402 C C . VAL A 1 171 ? -8.683 -1.432 21.064 1.00 93.94 171 VAL A C 1
ATOM 1404 O O . VAL A 1 171 ? -8.666 -2.660 21.051 1.00 93.94 171 VAL A O 1
ATOM 1407 N N . PHE A 1 172 ? -9.688 -0.744 20.519 1.00 94.94 172 PHE A N 1
ATOM 1408 C CA . PHE A 1 172 ? -10.814 -1.406 19.864 1.00 94.94 172 PHE A CA 1
ATOM 1409 C C . PHE A 1 172 ? -10.360 -2.337 18.726 1.00 94.94 172 PHE A C 1
ATOM 1411 O O . PHE A 1 172 ? -10.849 -3.463 18.621 1.00 94.94 172 PHE A O 1
ATOM 1418 N N . CYS A 1 173 ? -9.392 -1.919 17.903 1.00 93.31 173 CYS A N 1
ATOM 1419 C CA . CYS A 1 173 ? -8.812 -2.767 16.856 1.00 93.31 173 CYS A CA 1
ATOM 1420 C C . CYS A 1 173 ? -8.089 -3.993 17.435 1.00 93.31 173 CYS A C 1
ATOM 1422 O O . CYS A 1 173 ? -8.261 -5.087 16.903 1.00 93.31 173 CYS A O 1
ATOM 1424 N N . CYS A 1 174 ? -7.332 -3.846 18.529 1.00 92.62 174 CYS A N 1
ATOM 1425 C CA . CYS A 1 174 ? -6.647 -4.964 19.188 1.00 92.62 174 CYS A CA 1
ATOM 1426 C C . CYS A 1 174 ? -7.628 -6.043 19.670 1.00 92.62 174 CYS A C 1
ATOM 1428 O O . CYS A 1 174 ? -7.388 -7.224 19.445 1.00 92.62 174 CYS A O 1
ATOM 1430 N N . PHE A 1 175 ? -8.752 -5.647 20.276 1.00 92.56 175 PHE A N 1
ATOM 1431 C CA . PHE A 1 175 ? -9.748 -6.596 20.791 1.00 92.56 175 PHE A CA 1
ATOM 1432 C C . PHE A 1 175 ? -10.656 -7.192 19.707 1.00 92.56 175 PHE A C 1
ATOM 1434 O O . PHE A 1 175 ? -11.192 -8.280 19.892 1.00 92.56 175 PHE A O 1
ATOM 1441 N N . THR A 1 176 ? -10.860 -6.493 18.586 1.00 92.44 176 THR A N 1
ATOM 1442 C CA . THR A 1 176 ? -11.766 -6.954 17.516 1.00 92.44 176 THR A CA 1
ATOM 1443 C C . THR A 1 176 ? -11.043 -7.580 16.322 1.00 92.44 176 THR A C 1
ATOM 1445 O O . THR A 1 176 ? -11.672 -8.231 15.491 1.00 92.44 176 THR A O 1
ATOM 1448 N N . GLY A 1 177 ? -9.731 -7.374 16.178 1.00 89.88 177 GLY A N 1
ATOM 1449 C CA . GLY A 1 177 ? -8.966 -7.810 15.003 1.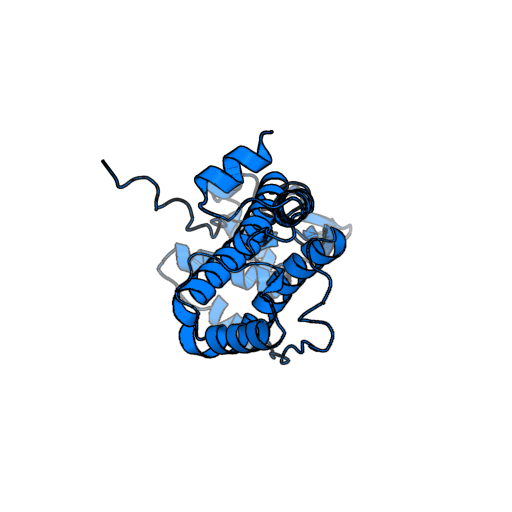00 89.88 177 GLY A CA 1
ATOM 1450 C C . GLY A 1 177 ? -9.385 -7.118 13.696 1.00 89.88 177 GLY A C 1
ATOM 1451 O O . GLY A 1 177 ? -9.079 -7.596 12.590 1.00 89.88 177 GLY A O 1
ATOM 1452 N N . LEU A 1 178 ? -10.126 -6.011 13.791 1.00 91.06 178 LEU A N 1
ATOM 1453 C CA . LEU A 1 178 ? -10.449 -5.165 12.649 1.00 91.06 178 LEU A CA 1
ATOM 1454 C C . LEU A 1 178 ? -9.235 -4.328 12.262 1.00 91.06 178 LEU A C 1
ATOM 1456 O O . LEU A 1 178 ? -8.521 -3.797 13.110 1.00 91.06 178 LEU A O 1
ATOM 1460 N N . ALA A 1 179 ? -9.009 -4.190 10.956 1.00 88.75 179 ALA A N 1
ATOM 1461 C CA . ALA A 1 179 ? -8.017 -3.242 10.481 1.00 88.75 179 ALA A CA 1
ATOM 1462 C C . ALA A 1 179 ? -8.539 -1.818 10.702 1.00 88.75 179 ALA A C 1
ATOM 1464 O O . ALA A 1 179 ? -9.736 -1.568 10.578 1.00 88.75 179 ALA A O 1
ATOM 1465 N N . PHE A 1 180 ? -7.639 -0.861 10.920 1.00 88.06 180 PHE A N 1
ATOM 1466 C CA . PHE A 1 180 ? -8.012 0.548 11.075 1.00 88.06 180 PHE A CA 1
ATOM 1467 C C . PHE A 1 180 ? -8.867 1.073 9.903 1.00 88.06 180 PHE A C 1
ATOM 1469 O O . PHE A 1 180 ? -9.828 1.811 10.106 1.00 88.06 180 PHE A O 1
ATOM 1476 N N . SER A 1 181 ? -8.586 0.622 8.672 1.00 85.94 181 SER A N 1
ATOM 1477 C CA . SER A 1 181 ? -9.397 0.942 7.487 1.00 85.94 181 SER A CA 1
ATOM 1478 C C . SER A 1 181 ? -10.834 0.417 7.573 1.00 85.94 181 SER A C 1
ATOM 1480 O O . SER A 1 181 ? -11.752 1.030 7.036 1.00 85.94 181 SER A O 1
ATOM 1482 N N . ASP A 1 182 ? -11.054 -0.708 8.258 1.00 88.38 182 ASP A N 1
ATOM 1483 C CA . ASP A 1 182 ? -12.384 -1.291 8.431 1.00 88.38 182 ASP A CA 1
ATOM 1484 C C . ASP A 1 182 ? -13.231 -0.511 9.450 1.00 88.38 182 ASP A C 1
ATOM 1486 O O . ASP A 1 182 ? -14.460 -0.579 9.367 1.00 88.38 182 ASP A O 1
ATOM 1490 N N . ILE A 1 183 ? -12.612 0.265 10.348 1.00 91.19 183 ILE A N 1
ATOM 1491 C CA . ILE A 1 183 ? -13.310 1.065 11.368 1.00 91.19 183 ILE A CA 1
ATOM 1492 C C . ILE A 1 183 ? -13.994 2.301 10.772 1.00 91.19 183 ILE A C 1
ATOM 1494 O O . ILE A 1 183 ? -15.092 2.645 11.197 1.00 91.19 183 ILE A O 1
ATOM 1498 N N . HIS A 1 184 ? -13.397 2.943 9.761 1.00 85.94 184 HIS A N 1
ATOM 1499 C CA . HIS A 1 184 ? -13.907 4.203 9.191 1.00 85.94 184 HIS A CA 1
ATOM 1500 C C . HIS A 1 184 ? -15.361 4.113 8.688 1.00 85.94 184 HIS A C 1
ATOM 1502 O O . HIS A 1 184 ? -16.083 5.100 8.693 1.00 85.94 184 HIS A O 1
ATOM 1508 N N . GLY A 1 185 ? -15.798 2.935 8.237 1.00 85.94 185 GLY A N 1
ATOM 1509 C CA . GLY A 1 185 ? -17.172 2.702 7.775 1.00 85.94 185 GLY A CA 1
ATOM 1510 C C . GLY A 1 185 ? -17.997 1.821 8.708 1.00 85.94 185 GLY A C 1
ATOM 1511 O O . GLY A 1 185 ? -18.958 1.214 8.252 1.00 85.94 185 GLY A O 1
ATOM 1512 N N . LEU A 1 186 ? -17.567 1.620 9.956 1.00 92.69 186 LEU A N 1
ATOM 1513 C CA . LEU A 1 186 ? -18.310 0.812 10.915 1.00 92.69 186 LEU A CA 1
ATOM 1514 C C . LEU A 1 186 ? -19.476 1.644 11.463 1.00 92.69 186 LEU A C 1
ATOM 1516 O O . LEU A 1 186 ? -19.252 2.579 12.226 1.00 92.69 186 LEU A O 1
ATOM 1520 N N . GLY A 1 187 ? -20.695 1.312 11.048 1.00 92.88 187 GLY A N 1
ATOM 1521 C CA . GLY A 1 187 ? -21.948 1.921 11.508 1.00 92.88 187 GLY A CA 1
ATOM 1522 C C . GLY A 1 187 ? -22.766 1.012 12.432 1.00 92.88 187 GLY A C 1
ATOM 1523 O O . GLY A 1 187 ? -22.393 -0.134 12.695 1.00 92.88 187 GLY A O 1
ATOM 1524 N N . LYS A 1 188 ? -23.891 1.528 12.939 1.00 92.12 188 LYS A N 1
ATOM 1525 C CA . LYS A 1 188 ? -24.781 0.811 13.876 1.00 92.12 188 LYS A CA 1
ATOM 1526 C C . LYS A 1 188 ? -25.416 -0.431 13.252 1.00 92.12 188 LYS A C 1
ATOM 1528 O O . LYS A 1 188 ? -25.595 -1.426 13.938 1.00 92.12 188 LYS A O 1
ATOM 1533 N N . GLU A 1 189 ? -25.700 -0.383 11.958 1.00 92.88 189 GLU A N 1
ATOM 1534 C CA . GLU A 1 189 ? -26.238 -1.475 11.146 1.00 92.88 189 GLU A CA 1
ATOM 1535 C C . GLU A 1 189 ? -25.330 -2.709 11.105 1.00 92.88 189 GLU A C 1
ATOM 1537 O O . GLU A 1 189 ? -25.791 -3.815 10.837 1.00 92.88 189 GLU A O 1
ATOM 1542 N N . HIS A 1 190 ? -24.041 -2.532 11.398 1.00 94.56 190 HIS A N 1
ATOM 1543 C CA . HIS A 1 190 ? -23.084 -3.627 11.478 1.00 94.56 190 HIS A CA 1
ATOM 1544 C C . HIS A 1 190 ? -23.070 -4.306 12.854 1.00 94.56 190 HIS A C 1
ATOM 1546 O O . HIS A 1 190 ? -22.361 -5.297 13.022 1.00 94.56 190 HIS A O 1
ATOM 1552 N N . ILE A 1 191 ? -23.799 -3.780 13.845 1.00 94.81 191 ILE A N 1
ATOM 1553 C CA . ILE A 1 191 ? -23.884 -4.348 15.191 1.00 94.81 191 ILE A CA 1
ATOM 1554 C C . ILE A 1 191 ? -25.173 -5.157 15.299 1.00 94.81 191 ILE A C 1
ATOM 1556 O O . ILE A 1 191 ? -26.268 -4.611 15.196 1.00 94.81 191 ILE A O 1
ATOM 1560 N N . VAL A 1 192 ? -25.035 -6.462 15.513 1.00 93.81 192 VAL A N 1
ATOM 1561 C CA . VAL A 1 192 ? -26.153 -7.408 15.595 1.00 93.81 192 VAL A CA 1
ATOM 1562 C C . VAL A 1 192 ? -26.140 -8.077 16.958 1.00 93.81 192 VAL A C 1
ATOM 1564 O O . VAL A 1 192 ? -25.085 -8.490 17.427 1.00 93.81 192 VAL A O 1
ATOM 1567 N N . GLU A 1 193 ? -27.300 -8.198 17.587 1.00 94.38 193 GLU A N 1
ATOM 1568 C CA . GLU A 1 193 ? -27.466 -8.945 18.833 1.00 94.38 193 GLU A CA 1
ATOM 1569 C C . GLU A 1 193 ? -27.973 -10.358 18.523 1.00 94.38 193 GLU A C 1
ATOM 1571 O O . GLU A 1 193 ? -28.813 -10.537 17.636 1.00 94.38 193 GLU A O 1
ATOM 1576 N N . ASP A 1 194 ? -27.416 -11.370 19.185 1.00 90.94 194 ASP A N 1
ATOM 1577 C CA . ASP A 1 194 ? -27.897 -12.746 19.070 1.00 90.94 194 ASP A CA 1
ATOM 1578 C C . ASP A 1 194 ? -29.003 -13.062 20.091 1.00 90.94 194 ASP A C 1
ATOM 1580 O O . ASP A 1 194 ? -29.380 -12.237 20.920 1.00 90.94 194 ASP A O 1
ATOM 1584 N N . SER A 1 195 ? -29.535 -14.285 20.038 1.00 90.25 195 SER A N 1
ATOM 1585 C CA . SER A 1 195 ? -30.586 -14.750 20.952 1.00 90.25 195 SER A CA 1
ATOM 1586 C C . SER A 1 195 ? -30.163 -14.790 22.424 1.00 90.25 195 SER A C 1
ATOM 1588 O O . SER A 1 195 ? -31.022 -14.892 23.294 1.00 90.25 195 SER A O 1
ATOM 1590 N N . ASN A 1 196 ? -28.859 -14.734 22.704 1.00 88.25 196 ASN A N 1
ATOM 1591 C CA . ASN A 1 196 ? -28.292 -14.754 24.048 1.00 88.25 196 ASN A CA 1
ATOM 1592 C C . ASN A 1 196 ? -27.949 -13.337 24.547 1.00 88.25 196 ASN A C 1
ATOM 1594 O O . ASN A 1 196 ? -27.351 -13.200 25.614 1.00 88.25 196 ASN A O 1
ATOM 1598 N N . GLY A 1 197 ? -28.291 -12.288 23.788 1.00 88.12 197 GLY A N 1
ATOM 1599 C CA . GLY A 1 197 ? -27.986 -10.897 24.128 1.00 88.12 197 GLY A CA 1
ATOM 1600 C C . GLY A 1 197 ? -26.533 -10.489 23.854 1.00 88.12 197 GLY A C 1
ATOM 1601 O O . GLY A 1 197 ? -26.114 -9.398 24.246 1.00 88.12 197 GLY A O 1
ATOM 1602 N N . VAL A 1 198 ? -25.733 -11.335 23.194 1.00 91.12 198 VAL A N 1
ATOM 1603 C CA . VAL A 1 198 ? -24.346 -10.998 22.848 1.00 91.12 198 VAL A CA 1
ATOM 1604 C C . VAL A 1 198 ? -24.349 -10.154 21.583 1.00 91.12 198 VAL A C 1
ATOM 1606 O O . VAL A 1 198 ? -24.969 -10.503 20.578 1.00 91.12 198 VAL A O 1
ATOM 1609 N N . ARG A 1 199 ? -23.620 -9.035 21.611 1.00 94.00 199 ARG A N 1
ATOM 1610 C CA . ARG A 1 199 ? -23.453 -8.164 20.444 1.00 94.00 199 ARG A CA 1
ATOM 1611 C C . ARG A 1 199 ? -22.290 -8.622 19.576 1.00 94.00 199 ARG A C 1
ATOM 1613 O O . ARG A 1 199 ? -21.222 -8.973 20.070 1.00 94.00 199 ARG A O 1
ATOM 1620 N N . TRP A 1 200 ? -22.478 -8.538 18.270 1.00 95.44 200 TRP A N 1
ATOM 1621 C CA . TRP A 1 200 ? -21.539 -8.970 17.246 1.00 95.44 200 TRP A CA 1
ATOM 1622 C C . TRP A 1 200 ? -21.320 -7.859 16.229 1.00 95.44 200 TRP A C 1
ATOM 1624 O O . TRP A 1 200 ? -22.271 -7.210 15.804 1.00 95.44 200 TRP A O 1
ATOM 1634 N N . ILE A 1 201 ? -20.082 -7.692 15.770 1.00 95.38 201 ILE A N 1
ATOM 1635 C CA . ILE A 1 201 ? -19.793 -6.942 14.548 1.00 95.38 201 ILE A CA 1
ATOM 1636 C C . ILE A 1 201 ? -19.936 -7.896 13.366 1.00 95.38 201 ILE A C 1
ATOM 1638 O O . ILE A 1 201 ? -19.198 -8.880 13.285 1.00 95.38 201 ILE A O 1
ATOM 1642 N N . ARG A 1 202 ? -20.837 -7.577 12.436 1.00 93.62 202 ARG A N 1
ATOM 1643 C CA . ARG A 1 202 ? -20.997 -8.252 11.145 1.00 93.62 202 ARG A CA 1
ATOM 1644 C C . ARG A 1 202 ? -20.733 -7.265 10.015 1.00 93.62 202 ARG A C 1
ATOM 1646 O O . ARG A 1 202 ? -21.578 -6.426 9.715 1.00 93.62 202 ARG A O 1
ATOM 1653 N N . LYS A 1 203 ? -19.554 -7.334 9.390 1.00 90.94 203 LYS A N 1
ATOM 1654 C CA . LYS A 1 203 ? -19.148 -6.368 8.351 1.00 90.94 203 LYS A CA 1
ATOM 1655 C C . LYS A 1 203 ? -18.247 -6.985 7.288 1.00 90.94 203 LYS A C 1
ATOM 1657 O O . LYS A 1 203 ? -17.350 -7.761 7.592 1.00 90.94 203 LYS A O 1
ATOM 1662 N N . GLY A 1 204 ? -18.429 -6.594 6.030 1.00 89.88 204 GLY A N 1
ATOM 1663 C CA . GLY A 1 204 ? -17.482 -6.935 4.968 1.00 89.88 204 GLY A CA 1
ATOM 1664 C C . GLY A 1 204 ? -16.166 -6.174 5.151 1.00 89.88 204 GLY A C 1
ATOM 1665 O O . GLY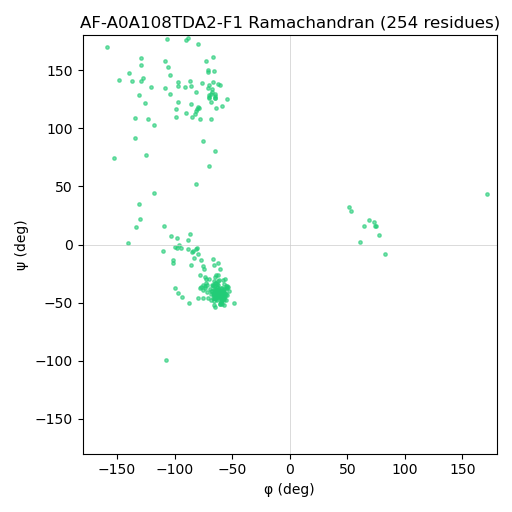 A 1 204 ? -16.170 -4.940 5.241 1.00 89.88 204 GLY A O 1
ATOM 1666 N N . ARG A 1 205 ? -15.025 -6.875 5.184 1.00 85.94 205 ARG A N 1
ATOM 1667 C CA . ARG A 1 205 ? -13.706 -6.218 5.216 1.00 85.94 205 ARG A CA 1
ATOM 1668 C C . ARG A 1 205 ? -13.498 -5.389 3.951 1.00 85.94 205 ARG A C 1
ATOM 1670 O O . ARG A 1 205 ? -13.787 -5.846 2.847 1.00 85.94 205 ARG A O 1
ATOM 1677 N N . GLN A 1 206 ? -12.944 -4.185 4.070 1.00 82.81 206 GLN A N 1
ATOM 1678 C CA . GLN A 1 206 ? -12.825 -3.255 2.946 1.00 82.81 206 GLN A CA 1
ATOM 1679 C C . GLN A 1 206 ? -11.987 -3.821 1.797 1.00 82.81 206 GLN A C 1
ATOM 1681 O O . GLN A 1 206 ? -12.372 -3.663 0.636 1.00 82.81 206 GLN A O 1
ATOM 1686 N N . LYS A 1 207 ? -10.870 -4.486 2.123 1.00 79.00 207 LYS A N 1
ATOM 1687 C CA . LYS A 1 207 ? -9.899 -4.985 1.141 1.00 79.00 207 LYS A CA 1
ATOM 1688 C C . LYS A 1 207 ? -10.329 -6.289 0.472 1.00 79.00 207 LYS A C 1
ATOM 1690 O O . LYS A 1 207 ? -10.171 -6.424 -0.732 1.00 79.00 207 LYS A O 1
ATOM 1695 N N . THR A 1 208 ? -10.809 -7.255 1.251 1.00 82.38 208 THR A N 1
ATOM 1696 C CA . THR A 1 208 ? -11.102 -8.611 0.755 1.00 82.38 208 THR A CA 1
ATOM 1697 C C . THR A 1 208 ? -12.583 -8.849 0.497 1.00 82.38 208 THR A C 1
ATOM 1699 O O . THR A 1 208 ? -12.921 -9.853 -0.113 1.00 82.38 208 THR A O 1
ATOM 1702 N N . LYS A 1 209 ? -13.463 -7.962 0.980 1.00 84.19 209 LYS A N 1
ATOM 1703 C CA . LYS A 1 209 ? -14.931 -8.099 0.967 1.00 84.19 209 LYS A CA 1
ATOM 1704 C C . LYS A 1 209 ? -15.478 -9.309 1.734 1.00 84.19 209 LYS A C 1
ATOM 1706 O O . LYS A 1 209 ? -16.688 -9.480 1.805 1.00 84.19 209 LYS A O 1
ATOM 1711 N N . ILE A 1 210 ? -14.614 -10.098 2.374 1.00 87.50 210 ILE A N 1
ATOM 1712 C CA . ILE A 1 210 ? -15.008 -11.226 3.222 1.00 87.50 210 ILE A CA 1
ATOM 1713 C C . ILE A 1 210 ? -15.709 -10.684 4.471 1.00 87.50 210 ILE A C 1
ATOM 1715 O O . ILE A 1 210 ? -15.194 -9.773 5.127 1.00 87.50 210 ILE A O 1
ATOM 1719 N N . MET A 1 211 ? -16.869 -11.254 4.796 1.00 90.19 211 MET A N 1
ATOM 1720 C CA . MET A 1 211 ? -17.612 -10.936 6.013 1.00 90.19 211 MET A CA 1
ATOM 1721 C C . MET A 1 211 ? -16.821 -11.359 7.250 1.00 90.19 211 MET A C 1
ATOM 1723 O O . MET A 1 211 ? -16.422 -12.516 7.372 1.00 90.19 211 MET A O 1
ATOM 1727 N N . CYS A 1 212 ? -16.611 -10.431 8.179 1.00 89.88 212 CYS A N 1
ATOM 1728 C CA . CYS A 1 212 ? -16.175 -10.748 9.529 1.00 89.88 212 CYS A CA 1
ATOM 1729 C C . CYS A 1 212 ? -17.381 -10.798 10.469 1.00 89.88 212 CYS A C 1
ATOM 1731 O O . CYS A 1 212 ? -18.279 -9.965 10.368 1.00 89.88 212 CYS A O 1
ATOM 1733 N N . ASN A 1 213 ? -17.363 -11.777 11.374 1.00 92.44 213 ASN A N 1
ATOM 1734 C CA . ASN A 1 213 ? -18.297 -11.925 12.485 1.00 92.44 213 ASN A CA 1
ATOM 1735 C C . ASN A 1 213 ? -17.467 -11.967 13.769 1.00 92.44 213 ASN A C 1
ATOM 1737 O O . ASN A 1 213 ? -16.741 -12.934 13.991 1.00 92.44 213 ASN A O 1
ATOM 1741 N N . ILE A 1 214 ? -17.517 -10.901 14.565 1.00 93.12 214 ILE A N 1
ATOM 1742 C CA . ILE A 1 214 ? -16.652 -10.727 15.740 1.00 93.12 214 ILE A CA 1
ATOM 1743 C C . ILE A 1 214 ? -17.531 -10.469 16.966 1.00 93.12 214 ILE A C 1
ATOM 1745 O O . ILE A 1 214 ? -18.286 -9.495 16.943 1.00 93.12 214 ILE A O 1
ATOM 1749 N N . PRO A 1 215 ? -17.454 -11.288 18.028 1.00 93.06 215 PRO A N 1
ATOM 1750 C CA . PRO A 1 215 ? -18.188 -11.022 19.258 1.00 93.06 215 PRO A CA 1
ATOM 1751 C C . PRO A 1 215 ? -17.588 -9.808 19.979 1.00 93.06 215 PRO A C 1
ATOM 1753 O O . PRO A 1 215 ? -16.367 -9.653 20.063 1.00 93.06 215 PRO A O 1
ATOM 1756 N N . LEU A 1 216 ? -18.442 -8.931 20.500 1.00 92.50 216 LEU A N 1
ATOM 1757 C CA . LEU A 1 216 ? -18.031 -7.742 21.237 1.00 92.50 216 LEU A CA 1
ATOM 1758 C C . LEU A 1 216 ? -17.909 -8.049 22.727 1.00 92.50 216 LEU A C 1
ATOM 1760 O O . LEU A 1 216 ? -18.899 -8.282 23.415 1.00 92.50 216 LEU A O 1
ATOM 1764 N N . MET A 1 217 ? -16.676 -7.996 23.221 1.00 91.00 217 MET A N 1
ATOM 1765 C CA . MET A 1 217 ? -16.370 -8.100 24.646 1.00 91.00 217 MET A CA 1
ATOM 1766 C C . MET A 1 217 ? -16.602 -6.765 25.369 1.00 91.00 217 MET A C 1
ATOM 1768 O O . MET A 1 217 ? -16.803 -5.718 24.749 1.00 91.00 217 MET A O 1
ATOM 1772 N N . GLU A 1 218 ? -16.505 -6.790 26.697 1.00 92.31 218 GLU A N 1
ATOM 1773 C CA . GLU A 1 218 ? -16.769 -5.638 27.564 1.00 92.31 218 GLU A CA 1
ATOM 1774 C C . GLU A 1 218 ? -15.932 -4.395 27.208 1.00 92.31 218 GLU A C 1
ATOM 1776 O O . GLU A 1 218 ? -16.462 -3.286 27.152 1.00 92.31 218 GLU A O 1
ATOM 1781 N N . VAL A 1 219 ? -14.636 -4.563 26.914 1.00 93.31 219 VAL A N 1
ATOM 1782 C CA . VAL A 1 219 ? -13.737 -3.441 26.585 1.00 93.31 219 VAL A CA 1
ATOM 1783 C C . VAL A 1 219 ? -14.154 -2.739 25.278 1.00 93.31 219 VAL A C 1
ATOM 1785 O O . VAL A 1 219 ? -14.399 -1.530 25.318 1.00 93.31 219 VAL A O 1
ATOM 1788 N N . PRO A 1 220 ? -14.317 -3.441 24.135 1.00 94.00 220 PRO A N 1
ATOM 1789 C CA . PRO A 1 220 ? -14.916 -2.864 22.932 1.00 94.00 220 PRO A CA 1
ATOM 1790 C C . PRO A 1 220 ? -16.276 -2.195 23.151 1.00 94.00 220 PRO A C 1
ATOM 1792 O O . PRO A 1 220 ? -16.519 -1.131 22.584 1.00 94.00 220 PRO A O 1
ATOM 1795 N N . LEU A 1 221 ? -17.156 -2.785 23.969 1.00 94.69 221 LEU A N 1
ATOM 1796 C CA . LEU A 1 221 ? -18.485 -2.230 24.252 1.00 94.69 221 LEU A CA 1
ATOM 1797 C C . LEU A 1 221 ? -18.405 -0.893 24.994 1.00 94.69 221 LEU A C 1
ATOM 1799 O O . LEU A 1 221 ? -19.048 0.066 24.571 1.00 94.69 221 LEU A O 1
ATOM 1803 N N . LYS A 1 222 ? -17.568 -0.800 26.032 1.00 94.75 222 LYS A N 1
ATOM 1804 C CA . LYS A 1 222 ? -17.320 0.451 26.770 1.00 94.75 222 LYS A CA 1
ATOM 1805 C C . LYS A 1 222 ? -16.783 1.552 25.857 1.00 94.75 222 LYS A C 1
ATOM 1807 O O . LYS A 1 222 ? -17.182 2.711 25.960 1.00 94.75 222 LYS A O 1
ATOM 1812 N N . ILE A 1 223 ? -15.895 1.188 24.932 1.00 95.06 223 ILE A N 1
ATOM 1813 C CA . ILE A 1 223 ? -15.364 2.123 23.938 1.00 95.06 223 ILE A CA 1
ATOM 1814 C C . ILE A 1 223 ? -16.481 2.596 22.990 1.00 95.06 223 ILE A C 1
ATOM 1816 O O . ILE A 1 223 ? -16.600 3.795 22.755 1.00 95.06 223 ILE A O 1
ATOM 1820 N N . LEU A 1 224 ? -17.334 1.699 22.486 1.00 94.69 224 LEU A N 1
ATOM 1821 C CA . LEU A 1 224 ? -18.480 2.075 21.644 1.00 94.69 224 LEU A CA 1
ATOM 1822 C C . LEU A 1 224 ? -19.455 3.009 22.370 1.00 94.69 224 LEU A C 1
ATOM 1824 O O . LEU A 1 224 ? -19.921 3.991 21.792 1.00 94.69 224 LEU A O 1
ATOM 1828 N N . GLU A 1 225 ? -19.744 2.727 23.637 1.00 94.12 225 GLU A N 1
ATOM 1829 C CA . GLU A 1 225 ? -20.624 3.546 24.467 1.00 94.12 225 GLU A CA 1
ATOM 1830 C C . GLU A 1 225 ? -20.071 4.963 24.649 1.00 94.12 225 GLU A C 1
ATOM 1832 O O . GLU A 1 225 ? -20.803 5.934 24.442 1.00 94.12 225 GLU A O 1
ATOM 1837 N N . LYS A 1 226 ? -18.762 5.096 24.906 1.00 93.50 226 LYS A N 1
ATOM 1838 C CA . LYS A 1 226 ? -18.076 6.393 25.010 1.00 93.50 226 LYS A CA 1
ATOM 1839 C C . LYS A 1 226 ? -18.280 7.282 23.775 1.00 93.50 226 LYS A C 1
ATOM 1841 O O . LYS A 1 226 ? -18.390 8.498 23.916 1.00 93.50 226 LYS A O 1
ATOM 1846 N N . TYR A 1 227 ? -18.336 6.702 22.574 1.00 93.88 227 TYR A N 1
ATOM 1847 C CA . TYR A 1 227 ? -18.530 7.448 21.322 1.00 93.88 227 TYR A CA 1
ATOM 1848 C C . TYR A 1 227 ? -19.991 7.539 20.863 1.00 93.88 227 TYR A C 1
ATOM 1850 O O . TYR A 1 227 ? -20.278 8.234 19.889 1.00 93.88 227 TYR A O 1
ATOM 1858 N N . SER A 1 228 ? -20.936 6.914 21.568 1.00 90.19 228 SER A N 1
ATOM 1859 C CA . SER A 1 228 ? -22.352 6.870 21.167 1.00 90.19 228 SER A CA 1
ATOM 1860 C C . SER A 1 228 ? -23.022 8.251 21.082 1.00 90.19 228 SER A C 1
ATOM 1862 O O . SER A 1 228 ? -23.915 8.463 20.255 1.00 90.19 228 SER A O 1
ATOM 1864 N N . THR A 1 229 ? -22.569 9.204 21.901 1.00 90.38 229 THR A N 1
ATOM 1865 C CA . THR A 1 229 ? -23.061 10.589 21.960 1.00 90.38 229 THR A CA 1
ATOM 1866 C C . THR A 1 229 ? -22.218 11.568 21.143 1.00 90.38 229 THR A C 1
ATOM 1868 O O . THR A 1 229 ? -22.554 12.749 21.069 1.00 90.38 229 THR A O 1
ATOM 1871 N N . ASN A 1 230 ? -21.149 11.101 20.492 1.00 92.44 230 ASN A N 1
ATOM 1872 C CA . ASN A 1 230 ? -20.255 11.946 19.712 1.00 92.44 230 ASN A CA 1
ATOM 1873 C C . ASN A 1 230 ? -20.980 12.549 18.491 1.00 92.44 230 ASN A C 1
ATOM 1875 O O . ASN A 1 230 ? -21.578 11.833 17.685 1.00 92.44 230 ASN A O 1
ATOM 1879 N N . GLU A 1 231 ? -20.907 13.874 18.339 1.00 91.56 231 GLU A N 1
ATOM 1880 C CA . GLU A 1 231 ? -21.646 14.611 17.305 1.00 91.56 231 GLU A CA 1
ATOM 1881 C C . GLU A 1 231 ? -21.253 14.189 15.882 1.00 91.56 231 GLU A C 1
ATOM 1883 O O . GLU A 1 231 ? -22.125 13.948 15.046 1.00 91.56 231 GLU A O 1
ATOM 1888 N N . TYR A 1 232 ? -19.954 14.012 15.621 1.00 90.31 232 TYR A N 1
ATOM 1889 C CA . TYR A 1 232 ? -19.459 13.552 14.323 1.00 90.31 232 TYR A CA 1
ATOM 1890 C C . TYR A 1 232 ? -20.011 12.161 13.984 1.00 90.31 232 TYR A C 1
ATOM 1892 O O . TYR A 1 232 ? -20.530 11.944 12.891 1.00 90.31 232 TYR A O 1
ATOM 1900 N N . CYS A 1 233 ? -19.967 11.236 14.944 1.00 91.44 233 CYS A N 1
ATOM 1901 C CA . CYS A 1 233 ? -20.474 9.873 14.778 1.00 91.44 233 CYS A CA 1
ATOM 1902 C C . CYS A 1 233 ? -21.966 9.865 14.418 1.00 91.44 233 CYS A C 1
ATOM 1904 O O . CYS A 1 233 ? -22.379 9.213 13.458 1.00 91.44 233 CYS A O 1
ATOM 1906 N N . ARG A 1 234 ? -22.772 10.664 15.128 1.00 89.62 234 ARG A N 1
ATOM 1907 C CA . ARG A 1 234 ? -24.212 10.803 14.860 1.00 89.62 234 ARG A CA 1
ATOM 1908 C C . ARG A 1 234 ? -24.492 11.423 13.495 1.00 89.62 234 ARG A C 1
ATOM 1910 O O . ARG A 1 234 ? -25.358 10.925 12.784 1.00 89.62 234 ARG A O 1
ATOM 1917 N N . LYS A 1 235 ? -23.758 12.476 13.128 1.00 90.56 235 LYS A N 1
ATOM 1918 C CA . LYS A 1 235 ? -23.923 13.182 11.852 1.00 90.56 235 LYS A CA 1
ATOM 1919 C C . LYS A 1 235 ? -23.570 12.306 10.648 1.00 90.56 235 LYS A C 1
ATOM 1921 O O . LYS A 1 235 ? -24.237 12.391 9.624 1.00 90.56 235 LYS A O 1
ATOM 1926 N N . HIS A 1 236 ? -22.533 11.480 10.769 1.00 88.56 236 HIS A N 1
ATOM 1927 C CA . HIS A 1 236 ? -22.015 10.659 9.671 1.00 88.56 236 HIS A CA 1
ATOM 1928 C C . HIS A 1 236 ? -22.493 9.198 9.700 1.00 88.56 236 HIS A C 1
ATOM 1930 O O . HIS A 1 236 ? -22.146 8.437 8.802 1.00 88.56 236 HIS A O 1
ATOM 1936 N N . GLY A 1 237 ? -23.279 8.795 10.706 1.00 90.31 237 GLY A N 1
ATOM 1937 C CA . GLY A 1 237 ? -23.794 7.427 10.829 1.00 90.31 237 GLY A CA 1
ATOM 1938 C C . GLY A 1 237 ? -22.722 6.377 11.148 1.00 90.31 237 GLY A C 1
ATOM 1939 O O . GLY A 1 237 ? -22.928 5.195 10.898 1.00 90.31 237 GLY A O 1
ATOM 1940 N N . VAL A 1 238 ? -21.580 6.792 11.699 1.00 93.12 238 VAL A N 1
ATOM 1941 C CA . VAL A 1 238 ? -20.447 5.914 12.038 1.00 93.12 238 VAL A CA 1
ATOM 1942 C C . VAL A 1 238 ? -20.321 5.741 13.551 1.00 93.12 238 VAL A C 1
ATOM 1944 O O . VAL A 1 238 ? -20.806 6.570 14.315 1.00 93.12 238 VAL A O 1
ATOM 1947 N N . LEU A 1 239 ? -19.665 4.672 14.003 1.00 93.81 239 LEU A N 1
ATOM 1948 C CA . LEU A 1 239 ? -19.436 4.392 15.427 1.00 93.81 239 LEU A CA 1
ATOM 1949 C C . LEU A 1 239 ? -18.191 5.085 15.989 1.00 93.81 239 LEU A C 1
ATOM 1951 O O . LEU A 1 239 ? -18.055 5.201 17.204 1.00 93.81 239 LEU A O 1
ATOM 1955 N N . PHE A 1 240 ? -17.286 5.538 15.118 1.00 93.50 240 PHE A N 1
ATOM 1956 C CA . PHE A 1 240 ? -16.019 6.140 15.516 1.00 93.50 240 PHE A CA 1
ATOM 1957 C C . PHE A 1 240 ? -15.695 7.385 14.691 1.00 93.50 240 PHE A C 1
ATOM 1959 O O . PHE A 1 240 ? -15.865 7.362 13.470 1.00 93.50 240 PHE A O 1
ATOM 1966 N N . PRO A 1 241 ? -15.131 8.442 15.304 1.00 89.25 241 PRO A N 1
ATOM 1967 C CA . PRO A 1 241 ? -14.753 9.658 14.592 1.00 89.25 241 PRO A CA 1
ATOM 1968 C C . PRO A 1 241 ? -13.393 9.520 13.889 1.00 89.25 241 PRO A C 1
ATOM 1970 O O . PRO A 1 241 ? -12.483 10.321 14.092 1.00 89.25 241 PRO A O 1
ATOM 1973 N N . VAL A 1 242 ? -13.208 8.465 13.091 1.00 83.31 242 VAL A N 1
ATOM 1974 C CA . VAL A 1 242 ? -11.934 8.186 12.416 1.00 83.31 242 VAL A CA 1
ATOM 1975 C C . VAL A 1 242 ? -11.674 9.243 11.347 1.00 83.31 242 VAL A C 1
ATOM 1977 O O . VAL A 1 242 ? -12.293 9.232 10.288 1.00 83.31 242 VAL A O 1
ATOM 1980 N N . LEU A 1 243 ? -10.717 10.135 11.598 1.00 67.31 243 LEU A N 1
ATOM 1981 C CA . LEU A 1 243 ? -10.221 11.032 10.562 1.00 67.31 243 LEU A CA 1
ATOM 1982 C C . LEU A 1 243 ? -9.539 10.185 9.484 1.00 67.31 243 LEU A C 1
ATOM 1984 O O . LEU A 1 243 ? -8.652 9.380 9.778 1.00 67.31 243 LEU A O 1
ATOM 1988 N N . CYS A 1 244 ? -9.961 10.358 8.234 1.00 53.69 244 CYS A N 1
ATOM 1989 C CA . CYS A 1 244 ? -9.279 9.772 7.093 1.00 53.69 244 CYS A CA 1
ATOM 1990 C C . CYS A 1 244 ? -7.800 10.191 7.141 1.00 53.69 244 CYS A C 1
ATOM 1992 O O . CYS A 1 244 ? -7.486 11.383 7.193 1.00 53.69 244 CYS A O 1
ATOM 1994 N N . ASN A 1 245 ? -6.880 9.221 7.122 1.00 47.66 245 ASN A N 1
ATOM 1995 C CA . ASN A 1 245 ? -5.456 9.477 6.913 1.00 47.66 245 ASN A CA 1
ATOM 1996 C C . ASN A 1 245 ? -5.231 9.910 5.452 1.00 47.66 245 ASN A C 1
ATOM 1998 O O . ASN A 1 245 ? -4.631 9.190 4.662 1.00 47.66 245 ASN A O 1
ATOM 2002 N N . GLN A 1 246 ? -5.728 11.085 5.078 1.00 39.38 246 GLN A N 1
ATOM 2003 C CA . GLN A 1 246 ? -5.411 11.761 3.828 1.00 39.38 246 GLN A CA 1
ATOM 2004 C C . GLN A 1 246 ? -4.903 13.163 4.154 1.00 39.38 246 GLN A C 1
ATOM 2006 O O . GLN A 1 246 ? -5.557 14.179 3.945 1.00 39.38 246 GLN A O 1
ATOM 2011 N N . LYS A 1 247 ? -3.646 13.230 4.602 1.00 31.53 247 LYS A N 1
ATOM 2012 C CA . LYS A 1 247 ? -2.779 14.331 4.170 1.00 31.53 247 LYS A CA 1
ATOM 2013 C C . LYS A 1 247 ? -2.573 14.156 2.658 1.00 31.53 247 LYS A C 1
ATOM 2015 O O . LYS A 1 247 ? -1.579 13.572 2.264 1.00 31.53 247 LYS A O 1
ATOM 2020 N N . ASN A 1 248 ? -3.534 14.590 1.843 1.00 31.42 248 ASN A N 1
ATOM 2021 C CA . ASN A 1 248 ? -3.376 14.748 0.390 1.00 31.42 248 ASN A CA 1
ATOM 2022 C C . ASN A 1 248 ? -4.063 16.016 -0.166 1.00 31.42 248 ASN A C 1
ATOM 2024 O O . ASN A 1 248 ? -3.936 16.284 -1.351 1.00 31.42 248 ASN A O 1
ATOM 2028 N N . GLU A 1 249 ? -4.691 16.861 0.662 1.00 28.77 249 GLU A N 1
ATOM 2029 C CA . GLU A 1 249 ? -5.345 18.107 0.206 1.00 28.77 249 GLU A CA 1
ATOM 2030 C C . GLU A 1 249 ? -4.732 19.382 0.818 1.00 28.77 249 GLU A C 1
ATOM 2032 O O . GLU A 1 249 ? -5.434 20.277 1.278 1.00 28.77 249 GLU A O 1
ATOM 2037 N N . ARG A 1 250 ? -3.397 19.491 0.871 1.00 27.25 250 ARG A N 1
ATOM 2038 C CA . AR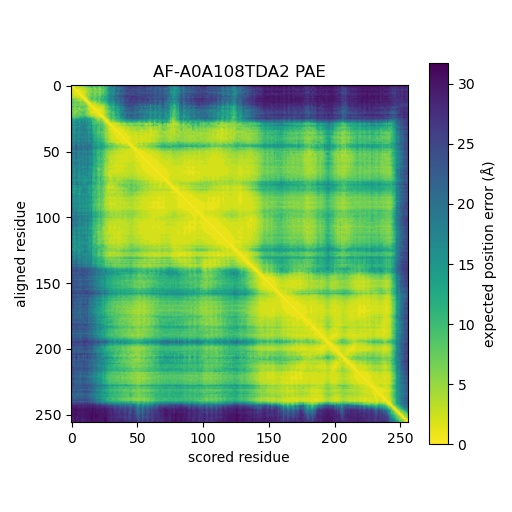G A 1 250 ? -2.725 20.737 1.312 1.00 27.25 250 ARG A CA 1
ATOM 2039 C C . ARG A 1 250 ? -1.623 21.258 0.381 1.00 27.25 250 ARG A C 1
ATOM 2041 O O . ARG A 1 250 ? -0.786 22.030 0.827 1.00 27.25 250 ARG A O 1
ATOM 2048 N N . LEU A 1 251 ? -1.620 20.889 -0.902 1.00 31.39 251 LEU A N 1
ATOM 2049 C CA . LEU A 1 251 ? -0.659 21.432 -1.882 1.00 31.39 251 LEU A CA 1
ATOM 2050 C C . LEU A 1 251 ? -1.306 21.932 -3.187 1.00 31.39 251 LEU A C 1
ATOM 2052 O O . LEU A 1 251 ? -0.706 21.835 -4.250 1.00 31.39 251 LEU A O 1
ATOM 2056 N N . SER A 1 252 ? -2.513 22.497 -3.122 1.00 29.66 252 SER A N 1
ATOM 2057 C CA . SER A 1 252 ? -3.133 23.174 -4.279 1.00 29.66 252 SER A CA 1
ATOM 2058 C C . SER A 1 252 ? -3.759 24.537 -3.964 1.00 29.66 252 SER A C 1
ATOM 2060 O O . SER A 1 252 ? -4.474 25.090 -4.791 1.00 29.66 252 SER A O 1
ATOM 2062 N N . GLN A 1 253 ? -3.451 25.134 -2.809 1.00 28.70 253 GLN A N 1
ATOM 2063 C CA . GLN A 1 253 ? -3.766 26.540 -2.532 1.00 28.70 253 GLN A CA 1
ATOM 2064 C C . GLN A 1 253 ? -2.538 27.210 -1.919 1.00 28.70 253 GLN A C 1
ATOM 2066 O O . GLN A 1 253 ? -2.295 27.133 -0.719 1.00 28.70 253 GLN A O 1
ATOM 2071 N N . GLY A 1 254 ? -1.712 27.784 -2.789 1.00 35.00 254 GLY A N 1
ATOM 2072 C CA . GLY A 1 254 ? -0.449 28.423 -2.428 1.00 35.00 254 GLY A CA 1
ATOM 2073 C C . GLY A 1 254 ? 0.380 28.798 -3.654 1.00 35.00 254 GLY A C 1
ATOM 2074 O O . GLY A 1 254 ? 1.568 28.511 -3.692 1.00 35.00 254 GLY A O 1
ATOM 2075 N N . ALA A 1 255 ? -0.270 29.356 -4.673 1.00 32.53 255 ALA A N 1
ATOM 2076 C CA . ALA A 1 255 ? 0.364 30.081 -5.769 1.00 32.53 255 ALA A CA 1
ATOM 2077 C C . ALA A 1 255 ? -0.671 31.091 -6.283 1.00 32.53 255 ALA A C 1
ATOM 2079 O O . ALA A 1 255 ? -1.364 30.854 -7.270 1.00 32.53 255 ALA A O 1
ATOM 2080 N N . GLY A 1 256 ? -0.860 32.143 -5.490 1.00 31.34 256 GLY A N 1
ATOM 2081 C CA . GLY A 1 256 ? -1.338 33.438 -5.959 1.00 31.34 256 GLY A CA 1
ATOM 2082 C C . GLY A 1 256 ? -0.161 34.395 -5.932 1.00 31.34 256 GLY A C 1
ATOM 2083 O O . GLY A 1 256 ? 0.695 34.204 -5.035 1.00 31.34 256 GLY A O 1
#

Solvent-accessible surface area (backbone atoms only — not comparable to full-atom values): 15123 Å² total; per-residue (Å²): 117,68,67,58,54,52,37,59,72,72,71,48,83,87,42,79,62,54,54,49,33,51,73,52,36,39,66,37,36,45,58,59,55,44,48,60,50,41,54,53,39,53,74,31,42,78,69,93,29,58,58,76,57,37,54,50,46,52,50,44,44,51,53,48,50,52,47,38,36,76,74,68,71,32,94,65,49,42,41,75,69,53,38,48,63,52,53,53,51,49,51,47,42,31,41,69,76,69,62,33,53,72,56,56,33,47,50,48,52,53,55,51,50,52,53,52,51,52,37,41,75,67,60,24,34,90,72,69,49,58,74,86,64,80,88,74,69,76,87,76,81,78,87,77,82,52,73,70,54,52,49,52,57,71,70,51,87,58,91,53,66,71,58,42,49,53,49,52,54,48,52,38,26,71,76,59,71,49,53,77,78,47,46,58,74,35,29,68,89,30,54,44,68,50,98,84,70,51,42,26,44,50,46,60,37,79,89,78,58,53,73,44,79,38,75,59,50,71,69,49,48,54,53,44,56,71,32,65,79,36,64,64,15,64,76,70,55,25,50,49,82,62,73,76,95,60,96,75,85,83,84,84,84,87,83,130

InterPro domains:
  IPR010998 Integrase/recombinase, N-terminal [G3DSA:1.10.150.130] (33-140)
  IPR011010 DNA breaking-rejoining enzyme, catalytic core [SSF56349] (46-245)
  IPR013762 Integrase-like, catalytic domain superfamily [G3DSA:1.10.443.10] (143-254)
  IPR025269 Phage integrase SAM-like domain [PF13102] (40-131)
  IPR050090 Bacterial tyrosine recombinase XerC/XerD complex [PTHR30349] (48-241)

Organism: Bacteroides stercoris (NCBI:txid46506)

Mean predicted aligned error: 10.43 Å